Protein AF-A0AAV9ECQ8-F1 (afdb_monomer)

pLDDT: mean 74.55, std 21.98, range [28.56, 95.88]

Secondary structure (DSSP, 8-state):
--SHHHHHHHHHHHHHHHHHHTT--------SSS--------S---------B-----S-----S------------------SSSSSSSS-SSSHHHHHHHHHSS-SSPPPEEEEEEE-HHHHHH-EEEEEEEEEEEE-TTTTTSSS-TTPPPEEPTTTTT-SEEEEEETTEEEEEE-TTTTTSSEE-S---TTTTTSSEEEEEEEEEEEEPTTPPTT-EEEETT-SPPPTTS-PPPPEEEEEEEPPPSSEEEETTEEEEEEEEEHHHHHH-EEEEEEETTEEEEEEEPTTPPTT-EEEETT-S---TT-SS---EEEEEEEEPPS---HHHHHHHHHHHHHHHHHHHHHHHT--

Sequence (356 aa):
MEEKSLCQWSVIRSVLAILQWWGFNVTVIIMNKWIFQLDVGTFGTFD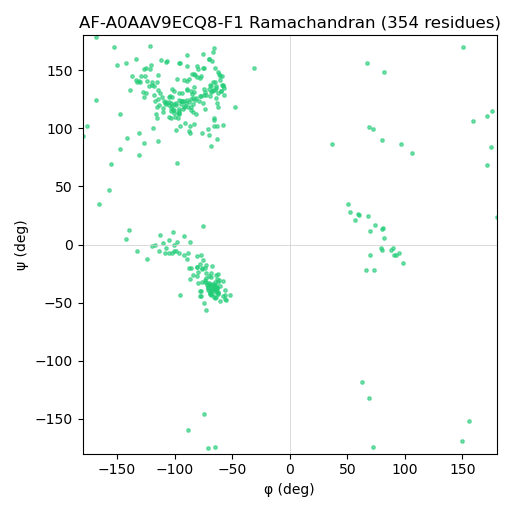TVEDYSINMLGPDGFERAAEGGGSGGGPFGGAGFGGFEDIFGGFGGFGGDFFRNVFNQGGIGGENVKVSLEVSFMEAVQGCTKNLAFQTSMICQACGGSGVPPGTKPETCKTCKGSGTWFSQRGVFRVESTCPKCGGTGKFTTIFCKSCKGERVVRGTKTVKLDVMPGVDDGDTIRLMRKGGADPDGNQLGDLFVTIKVRKDPVFRREGSDIHVDAVLNITQALLGGTVQVPTLTGEVVLKVREGTQPGQKVVLKGKGIKPRNSHDYGNQYVHFNVVIPTNLTQRQRMLIEEFAKEEQSEDEKGAAASG

Structure (mmCIF, N/CA/C/O backbone):
data_AF-A0AAV9ECQ8-F1
#
_entry.id   AF-A0AAV9ECQ8-F1
#
loop_
_atom_site.gro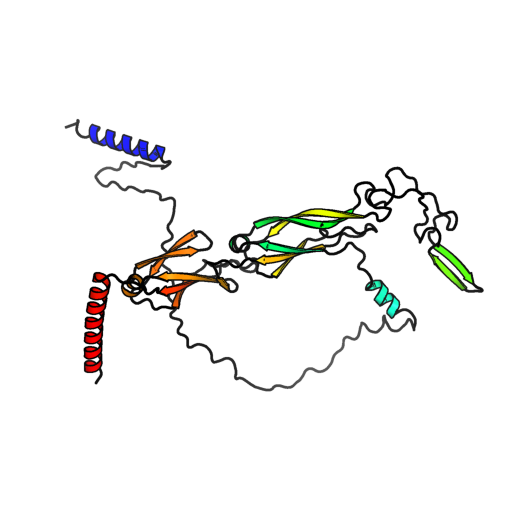up_PDB
_atom_site.id
_atom_site.type_symbol
_atom_site.label_atom_id
_atom_site.label_alt_id
_atom_site.label_comp_id
_atom_site.label_asym_id
_atom_site.label_entity_id
_atom_site.label_seq_id
_atom_site.pdbx_PDB_ins_code
_atom_site.Cartn_x
_atom_site.Cartn_y
_atom_site.Cartn_z
_atom_site.occupancy
_atom_site.B_iso_or_equiv
_atom_site.auth_seq_id
_atom_site.auth_comp_id
_atom_site.auth_asym_id
_atom_site.auth_atom_id
_atom_site.pdbx_PDB_model_num
ATOM 1 N N . MET A 1 1 ? 1.654 56.911 46.646 1.00 44.06 1 MET A N 1
ATOM 2 C CA . MET A 1 1 ? 0.800 55.761 46.261 1.00 44.06 1 MET A CA 1
ATOM 3 C C . MET A 1 1 ? 1.269 55.195 44.910 1.00 44.06 1 MET A C 1
ATOM 5 O O . MET A 1 1 ? 0.454 54.824 44.081 1.00 44.06 1 MET A O 1
ATOM 9 N N . GLU A 1 2 ? 2.590 55.132 44.693 1.00 40.50 2 GLU A N 1
ATOM 10 C CA . GLU A 1 2 ? 3.189 55.059 43.343 1.00 40.50 2 GLU A CA 1
ATOM 11 C C . GLU A 1 2 ? 4.269 53.964 43.214 1.00 40.50 2 GLU A C 1
ATOM 13 O O . GLU A 1 2 ? 4.711 53.654 42.118 1.00 40.50 2 GLU A O 1
ATOM 18 N N . GLU A 1 3 ? 4.637 53.292 44.314 1.00 39.28 3 GLU A N 1
ATOM 19 C CA . GLU A 1 3 ? 5.608 52.181 44.291 1.00 39.28 3 GLU A CA 1
ATOM 20 C C . GLU A 1 3 ? 4.981 50.805 44.012 1.00 39.28 3 GLU A C 1
ATOM 22 O O . GLU A 1 3 ? 5.668 49.888 43.564 1.00 39.28 3 GLU A O 1
ATOM 27 N N . LYS A 1 4 ? 3.668 50.626 44.226 1.00 40.75 4 LYS A N 1
ATOM 28 C CA . LYS A 1 4 ? 3.014 49.315 44.031 1.00 40.75 4 LYS A CA 1
ATOM 29 C C . LYS A 1 4 ? 2.768 48.958 42.557 1.00 40.75 4 LYS A C 1
ATOM 31 O O . LYS A 1 4 ? 2.644 47.778 42.247 1.00 40.75 4 LYS A O 1
ATOM 36 N N . SER A 1 5 ? 2.734 49.936 41.647 1.00 43.94 5 SER A N 1
ATOM 37 C CA . SER A 1 5 ? 2.513 49.697 40.210 1.00 43.94 5 SER A CA 1
ATOM 38 C C . SER A 1 5 ? 3.777 49.218 39.486 1.00 43.94 5 SER A C 1
ATOM 40 O O . SER A 1 5 ? 3.685 48.387 38.585 1.00 43.94 5 SER A O 1
ATOM 42 N N . LEU A 1 6 ? 4.965 49.663 39.908 1.00 45.66 6 LEU A N 1
ATOM 43 C CA . LEU A 1 6 ? 6.238 49.291 39.276 1.00 45.66 6 LEU A CA 1
ATOM 44 C C . LEU A 1 6 ? 6.599 47.812 39.496 1.00 45.66 6 LEU A C 1
ATOM 46 O O . LEU A 1 6 ? 7.132 47.162 38.595 1.00 45.66 6 LEU A O 1
ATOM 50 N N . CYS A 1 7 ? 6.242 47.248 40.654 1.00 45.84 7 CYS A N 1
ATOM 51 C CA . CYS A 1 7 ? 6.509 45.841 40.965 1.00 45.84 7 CYS A CA 1
ATOM 52 C C . CYS A 1 7 ? 5.678 44.889 40.079 1.00 45.84 7 CYS A C 1
ATOM 54 O O . CYS A 1 7 ? 6.175 43.872 39.599 1.00 45.84 7 CYS A O 1
ATOM 56 N N . GLN A 1 8 ? 4.434 45.269 39.771 1.00 52.12 8 GLN A N 1
ATOM 57 C CA . GLN A 1 8 ? 3.526 44.477 38.937 1.00 52.12 8 GLN A CA 1
ATOM 58 C C . GLN A 1 8 ? 3.968 44.449 37.461 1.00 52.12 8 GLN A C 1
ATOM 60 O O . GLN A 1 8 ? 3.850 43.424 36.793 1.00 52.12 8 GLN A O 1
ATOM 65 N N . TRP A 1 9 ? 4.571 45.537 36.970 1.00 50.44 9 TRP A N 1
ATOM 66 C CA . TRP A 1 9 ? 5.110 45.632 35.608 1.00 50.44 9 TRP A CA 1
ATOM 67 C C . TRP A 1 9 ? 6.414 44.846 35.391 1.00 50.44 9 TRP A C 1
ATOM 69 O O . TRP A 1 9 ? 6.647 44.339 34.292 1.00 50.44 9 TRP A O 1
ATOM 79 N N . SER A 1 10 ? 7.248 44.700 36.426 1.00 53.53 10 SER A N 1
ATOM 80 C CA . SER A 1 10 ? 8.500 43.928 36.350 1.00 53.53 10 SER A CA 1
ATOM 81 C C . SER A 1 10 ? 8.248 42.419 36.196 1.00 53.53 10 SER A C 1
ATOM 83 O O . SER A 1 10 ? 8.889 41.740 35.386 1.00 53.53 10 SER A O 1
ATOM 85 N N . VAL A 1 11 ? 7.237 41.899 36.903 1.00 59.50 11 VAL A N 1
ATOM 86 C CA . VAL A 1 11 ? 6.830 40.487 36.814 1.00 59.50 11 VAL A CA 1
ATOM 87 C C . VAL A 1 11 ? 6.231 40.175 35.440 1.00 59.50 11 VAL A C 1
ATOM 89 O O . VAL A 1 11 ? 6.598 39.178 34.823 1.00 59.50 11 VAL A O 1
ATOM 92 N N . ILE A 1 12 ? 5.389 41.064 34.902 1.00 63.28 12 ILE A N 1
ATOM 93 C CA . ILE A 1 12 ? 4.765 40.888 33.579 1.00 63.28 12 ILE A CA 1
ATOM 94 C C . ILE A 1 12 ? 5.817 40.881 32.459 1.00 63.28 12 ILE A C 1
ATOM 96 O O . ILE A 1 12 ? 5.752 40.040 31.562 1.00 63.28 12 ILE A O 1
ATOM 100 N N . ARG A 1 13 ? 6.835 41.752 32.529 1.00 62.06 13 ARG A N 1
ATOM 101 C CA . ARG A 1 13 ? 7.950 41.748 31.564 1.00 62.06 13 ARG A CA 1
ATOM 102 C C . ARG A 1 13 ? 8.774 40.464 31.611 1.00 62.06 13 ARG A C 1
ATOM 104 O O . ARG A 1 13 ? 9.185 39.978 30.562 1.00 62.06 13 ARG A O 1
ATOM 111 N N . SER A 1 14 ? 8.982 39.908 32.801 1.00 63.75 14 SER A N 1
ATOM 112 C CA . SER A 1 14 ? 9.736 38.662 32.968 1.00 63.75 14 SER A CA 1
ATOM 113 C C . SER A 1 14 ? 8.979 37.461 32.390 1.00 63.75 14 SER A C 1
ATOM 115 O O . SER A 1 14 ? 9.571 36.631 31.707 1.00 63.75 14 SER A O 1
ATOM 117 N N . VAL A 1 15 ? 7.656 37.404 32.579 1.00 63.88 15 VAL A N 1
ATOM 118 C CA . VAL A 1 15 ? 6.802 36.337 32.024 1.00 63.88 15 VAL A CA 1
ATOM 119 C C . VAL A 1 15 ? 6.681 36.440 30.498 1.00 63.88 15 VAL A C 1
ATOM 121 O O . VAL A 1 15 ? 6.789 35.427 29.810 1.00 63.88 15 VAL A O 1
ATOM 124 N N . LEU A 1 16 ? 6.547 37.653 29.946 1.00 63.94 16 LEU A N 1
ATOM 125 C CA . LEU A 1 16 ? 6.538 37.876 28.493 1.00 63.94 16 LEU A CA 1
ATOM 126 C C . LEU A 1 16 ? 7.862 37.469 27.832 1.00 63.94 16 LEU A C 1
ATOM 128 O O . LEU A 1 16 ? 7.844 36.832 26.783 1.00 63.94 16 LEU A O 1
ATOM 132 N N . ALA A 1 17 ? 9.002 37.768 28.463 1.00 62.66 17 ALA A N 1
ATOM 133 C CA . ALA A 1 17 ? 10.313 37.377 27.947 1.00 62.66 17 ALA A CA 1
ATOM 134 C C . ALA A 1 17 ? 10.495 35.847 27.898 1.00 62.66 17 ALA A C 1
ATOM 136 O O . ALA A 1 17 ? 11.074 35.332 26.943 1.00 62.66 17 ALA A O 1
ATOM 137 N N . ILE A 1 18 ? 9.960 35.115 28.883 1.00 64.56 18 ILE A N 1
ATOM 138 C CA . ILE A 1 18 ? 10.000 33.644 28.917 1.00 64.56 18 ILE A CA 1
ATOM 139 C C . ILE A 1 18 ? 9.111 33.045 27.817 1.00 64.56 18 ILE A C 1
ATOM 141 O O . ILE A 1 18 ? 9.538 32.129 27.117 1.00 64.56 18 ILE A O 1
ATOM 145 N N . LEU A 1 19 ? 7.908 33.590 27.614 1.00 58.41 19 LEU A N 1
ATOM 146 C CA . LEU A 1 19 ? 6.980 33.127 26.574 1.00 58.41 19 LEU A CA 1
ATOM 147 C C . LEU A 1 19 ? 7.513 33.387 25.158 1.00 58.41 19 LEU A C 1
ATOM 149 O O . LEU A 1 19 ? 7.350 32.551 24.269 1.00 58.41 19 LEU A O 1
ATOM 153 N N . GLN A 1 20 ? 8.224 34.498 24.962 1.00 54.19 20 GLN A N 1
ATOM 154 C CA . GLN A 1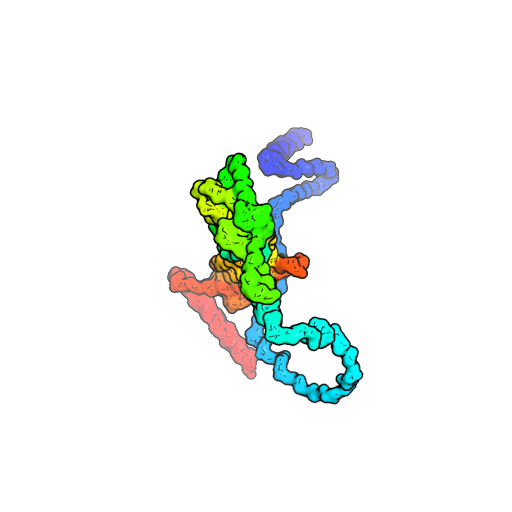 20 ? 8.841 34.842 23.683 1.00 54.19 20 GLN A CA 1
ATOM 155 C C . GLN A 1 20 ? 10.064 33.963 23.367 1.00 54.19 20 GLN A C 1
ATOM 157 O O . GLN A 1 20 ? 10.313 33.659 22.202 1.00 54.19 20 GLN A O 1
ATOM 162 N N . TRP A 1 21 ? 10.777 33.473 24.391 1.00 56.88 21 TRP A N 1
ATOM 163 C CA . TRP A 1 21 ? 11.854 32.480 24.239 1.00 56.88 21 TRP A CA 1
ATOM 164 C C . TRP A 1 21 ? 11.335 31.096 23.811 1.00 56.88 21 TRP A C 1
ATOM 166 O O . TRP A 1 21 ? 12.057 30.338 23.171 1.00 56.88 21 TRP A O 1
ATOM 176 N N . TRP A 1 22 ? 10.068 30.792 24.113 1.00 49.12 22 TRP A N 1
ATOM 177 C CA . TRP A 1 22 ? 9.363 29.574 23.691 1.00 49.12 22 TRP A CA 1
ATOM 178 C C . TRP A 1 22 ? 8.588 29.731 22.369 1.00 49.12 22 TRP A C 1
ATOM 180 O O . TRP A 1 22 ? 7.870 28.820 21.965 1.00 49.12 22 TRP A O 1
ATOM 190 N N . GLY A 1 23 ? 8.740 30.862 21.669 1.00 48.16 23 GLY A N 1
ATOM 191 C CA . GLY A 1 23 ? 8.141 31.081 20.348 1.00 48.16 23 GLY A CA 1
ATOM 192 C C . GLY A 1 23 ? 6.660 31.480 20.354 1.00 48.16 23 GLY A C 1
ATOM 193 O O . GLY A 1 23 ? 6.034 31.475 19.295 1.00 48.16 23 GLY A O 1
ATOM 194 N N . PHE A 1 24 ? 6.091 31.855 21.505 1.00 50.50 24 PHE A N 1
ATOM 195 C CA . PHE A 1 24 ? 4.716 32.355 21.587 1.00 50.50 24 PHE A CA 1
ATOM 196 C C . PHE A 1 24 ? 4.640 33.852 21.251 1.00 50.50 24 PHE A C 1
ATOM 198 O O . PHE A 1 24 ? 5.439 34.656 21.731 1.00 50.50 24 PHE A O 1
ATOM 205 N N . ASN A 1 25 ? 3.647 34.236 20.444 1.00 46.66 25 ASN A N 1
ATOM 206 C CA . ASN A 1 25 ? 3.375 35.627 20.075 1.00 46.66 25 ASN A CA 1
ATOM 207 C C . ASN A 1 25 ? 2.260 36.169 20.986 1.00 46.66 25 ASN A C 1
ATOM 209 O O . ASN A 1 25 ? 1.115 35.738 20.878 1.00 46.66 25 ASN A O 1
ATOM 213 N N . VAL A 1 26 ? 2.592 37.069 21.916 1.00 51.94 26 VAL A N 1
ATOM 214 C CA . VAL A 1 26 ? 1.652 37.577 22.932 1.00 51.94 26 VAL A CA 1
ATOM 215 C C . VAL A 1 26 ? 1.385 39.061 22.684 1.00 51.94 26 VAL A C 1
ATOM 217 O O . VAL A 1 26 ? 2.307 39.874 22.731 1.00 51.94 26 VAL A O 1
ATOM 220 N N . THR A 1 27 ? 0.123 39.428 22.442 1.00 46.78 27 THR A N 1
ATOM 221 C CA . THR A 1 27 ? -0.300 40.829 22.264 1.00 46.78 27 THR A CA 1
ATOM 222 C C . THR A 1 27 ? -0.995 41.316 23.534 1.00 46.78 27 THR A C 1
ATOM 224 O O . THR A 1 27 ? -1.984 40.729 23.959 1.00 46.78 27 THR A O 1
ATOM 227 N N . VAL A 1 28 ? -0.489 42.386 24.154 1.00 46.56 28 VAL A N 1
ATOM 228 C CA . VAL A 1 28 ? -1.079 42.974 25.371 1.00 46.56 28 VAL A CA 1
ATOM 229 C C . VAL A 1 28 ? -1.985 44.142 24.980 1.00 46.56 28 VAL A C 1
ATOM 231 O O . VAL A 1 28 ? -1.498 45.168 24.510 1.00 46.56 28 VAL A O 1
ATOM 234 N N . ILE A 1 29 ? -3.297 44.006 25.192 1.00 44.00 29 ILE A N 1
ATOM 235 C CA . ILE A 1 29 ? -4.280 45.081 24.986 1.00 44.00 29 ILE A CA 1
ATOM 236 C C . ILE A 1 29 ? -4.626 45.684 26.352 1.00 44.00 29 ILE A C 1
ATOM 238 O O . ILE A 1 29 ? -5.086 44.980 27.247 1.00 44.00 29 ILE A O 1
ATOM 242 N N . ILE A 1 30 ? -4.397 46.989 26.531 1.00 41.62 30 ILE A N 1
ATOM 243 C CA . ILE A 1 30 ? -4.733 47.708 27.769 1.00 41.62 30 ILE A CA 1
ATOM 244 C C . ILE A 1 30 ? -6.052 48.455 27.548 1.00 41.62 30 ILE A C 1
ATOM 246 O O . ILE A 1 30 ? -6.083 49.450 26.827 1.00 41.62 30 ILE A O 1
ATOM 250 N N . MET A 1 31 ? -7.133 48.005 28.189 1.00 33.41 31 MET A N 1
ATOM 251 C CA . MET A 1 31 ? -8.390 48.756 28.280 1.00 33.41 31 MET A CA 1
ATOM 252 C C . MET A 1 31 ? -8.739 49.054 29.741 1.00 33.41 31 MET A C 1
ATOM 254 O O . MET A 1 31 ? -8.510 48.249 30.643 1.00 33.41 31 MET A O 1
ATOM 258 N N . ASN A 1 32 ? -9.244 50.267 29.972 1.00 41.34 32 ASN A N 1
ATOM 259 C CA . ASN A 1 32 ? -9.524 50.820 31.293 1.00 41.34 32 ASN A CA 1
ATOM 260 C C . ASN A 1 32 ? -10.533 49.976 32.092 1.00 41.34 32 ASN A C 1
ATOM 262 O O . ASN A 1 32 ? -11.633 49.709 31.622 1.00 41.34 32 ASN A O 1
ATOM 266 N N . LYS A 1 33 ? -10.158 49.713 33.354 1.00 39.72 33 LYS A N 1
ATOM 267 C CA . LYS A 1 33 ? -10.881 49.018 34.438 1.00 39.72 33 LYS A CA 1
ATOM 268 C C . LYS A 1 33 ? -11.096 47.504 34.254 1.00 39.72 33 LYS A C 1
ATOM 270 O O . LYS A 1 33 ? -12.041 47.062 33.624 1.00 39.72 33 LYS A O 1
ATOM 275 N N . TRP A 1 34 ? -10.226 46.767 34.958 1.00 46.78 34 TRP A N 1
ATOM 276 C CA . TRP A 1 34 ? -10.381 45.420 35.527 1.00 46.78 34 TRP A CA 1
ATOM 277 C C . TRP A 1 34 ? -11.182 44.401 34.706 1.00 46.78 34 TRP A C 1
ATOM 279 O O . TRP A 1 34 ? -12.355 44.200 34.985 1.00 46.78 34 TRP A O 1
ATOM 289 N N . ILE A 1 35 ? -10.496 43.715 33.784 1.00 34.28 35 ILE A N 1
ATOM 290 C CA . ILE A 1 35 ? -10.594 42.279 33.447 1.00 34.28 35 ILE A CA 1
ATOM 291 C C . ILE A 1 35 ? -9.384 41.976 32.538 1.00 34.28 35 ILE A C 1
ATOM 293 O O . ILE A 1 35 ? -9.174 42.665 31.543 1.00 34.28 35 ILE A O 1
ATOM 297 N N . PHE A 1 36 ? -8.554 40.993 32.900 1.00 32.47 36 PHE A N 1
ATOM 298 C CA . PHE A 1 36 ? -7.472 40.486 32.045 1.00 32.47 36 PHE A CA 1
ATOM 299 C C . PHE A 1 36 ? -7.986 39.242 31.319 1.00 32.47 36 PHE A C 1
ATOM 301 O O . PHE A 1 36 ? -8.288 38.247 31.974 1.00 32.47 36 PHE A O 1
ATOM 308 N N . GLN A 1 37 ? -8.075 39.295 29.990 1.00 34.19 37 GLN A N 1
ATOM 309 C CA . GLN A 1 37 ? -8.370 38.131 29.157 1.00 34.19 37 GLN A CA 1
ATOM 310 C C . GLN A 1 37 ? -7.081 37.681 28.460 1.00 34.19 37 GLN A C 1
ATOM 312 O O . GLN A 1 37 ? -6.425 38.463 27.772 1.00 34.19 37 GLN A O 1
ATOM 317 N N . LEU A 1 38 ? -6.685 36.439 28.731 1.00 31.20 38 LEU A N 1
ATOM 318 C CA . LEU A 1 38 ? -5.513 35.765 28.180 1.00 31.20 38 LEU A CA 1
ATOM 319 C C . LEU A 1 38 ? -5.992 34.874 27.031 1.00 31.20 38 LEU A C 1
ATOM 321 O O . LEU A 1 38 ? -6.467 33.769 27.276 1.00 31.20 38 LEU A O 1
ATOM 325 N N . ASP A 1 39 ? -5.861 35.344 25.792 1.00 33.25 39 ASP A N 1
ATOM 326 C CA . ASP A 1 39 ? -6.054 34.492 24.617 1.00 33.25 39 ASP A CA 1
ATOM 327 C C . ASP A 1 39 ? -4.727 33.796 24.298 1.00 33.25 39 ASP A C 1
ATOM 329 O O . ASP A 1 39 ? -3.822 34.354 23.674 1.00 33.25 39 ASP A O 1
ATOM 333 N N . VAL A 1 40 ? -4.592 32.563 24.785 1.00 33.91 40 VAL A N 1
ATOM 334 C CA . VAL A 1 40 ? -3.504 31.662 24.402 1.00 33.91 40 VAL A CA 1
ATOM 335 C C . VAL A 1 40 ? -3.953 30.934 23.139 1.00 33.91 40 VAL A C 1
ATOM 337 O O . VAL A 1 40 ? -4.761 30.013 23.203 1.00 33.91 40 VAL A O 1
ATOM 340 N N . GLY A 1 41 ? -3.446 31.358 21.980 1.00 34.28 41 GLY A N 1
ATOM 341 C CA . GLY A 1 41 ? -3.603 30.610 20.735 1.00 34.28 41 GLY A CA 1
ATOM 342 C C . GLY A 1 41 ? -2.857 29.280 20.835 1.00 34.28 41 GLY A C 1
ATOM 343 O O . GLY A 1 41 ? -1.631 29.241 20.737 1.00 34.28 41 GLY A O 1
ATOM 344 N N . THR A 1 42 ? -3.589 28.195 21.069 1.00 31.14 42 THR A N 1
ATOM 345 C CA . THR A 1 42 ? -3.065 26.831 21.123 1.00 31.14 42 THR A CA 1
ATOM 346 C C . THR A 1 42 ? -2.731 26.327 19.721 1.00 31.14 42 THR A C 1
ATOM 348 O O . THR A 1 42 ? -3.598 26.148 18.870 1.00 31.14 42 THR A O 1
ATOM 351 N N . PHE A 1 43 ? -1.446 26.054 19.493 1.00 31.91 43 PHE A N 1
ATOM 352 C CA . PHE A 1 43 ? -1.001 25.106 18.476 1.00 31.91 43 PHE A CA 1
ATOM 353 C C . PHE A 1 43 ? -1.188 23.693 19.046 1.00 31.91 43 PHE A C 1
ATOM 355 O O . PHE A 1 43 ? -0.650 23.387 20.109 1.00 31.91 43 PHE A O 1
ATOM 362 N N . GLY A 1 44 ? -1.949 22.855 18.341 1.00 32.53 44 GLY A N 1
ATOM 363 C CA . GLY A 1 44 ? -2.229 21.467 18.713 1.00 32.53 44 GLY A CA 1
ATOM 364 C C . GLY A 1 44 ? -3.650 21.278 19.233 1.00 32.53 44 GLY A C 1
ATOM 365 O O . GLY A 1 44 ? -3.872 21.176 20.437 1.00 32.53 44 GLY A O 1
ATOM 366 N N . THR A 1 45 ? -4.620 21.210 18.322 1.00 28.56 45 THR A N 1
ATOM 367 C CA . THR A 1 45 ? -5.931 20.653 18.644 1.00 28.56 45 THR A CA 1
ATOM 368 C C . THR A 1 45 ? -5.746 19.165 18.941 1.00 28.56 45 THR A C 1
ATOM 370 O O . THR A 1 45 ? -5.503 18.354 18.051 1.00 28.56 45 THR A O 1
ATOM 373 N N . PHE A 1 46 ? -5.842 18.788 20.217 1.00 32.44 46 PHE A N 1
ATOM 374 C CA . PHE A 1 46 ? -6.432 17.495 20.538 1.00 32.44 46 PHE A CA 1
ATOM 375 C C . PHE A 1 46 ? -7.874 17.595 20.043 1.00 32.44 46 PHE A C 1
ATOM 377 O O . PHE A 1 46 ? -8.684 18.284 20.660 1.00 32.44 46 PHE A O 1
ATOM 384 N N . ASP A 1 47 ? -8.167 16.992 18.891 1.00 33.44 47 ASP A N 1
ATOM 385 C CA . ASP A 1 47 ? -9.537 16.859 18.401 1.00 33.44 47 ASP A CA 1
ATOM 386 C C . ASP A 1 47 ? -10.302 15.989 19.411 1.00 33.44 47 ASP A C 1
ATOM 388 O O . ASP A 1 47 ? -10.312 14.759 19.330 1.00 33.44 47 ASP A O 1
ATOM 392 N N . THR A 1 48 ? -10.929 16.612 20.408 1.00 33.94 48 THR A N 1
ATOM 393 C CA . THR A 1 48 ? -12.009 15.984 21.163 1.00 33.94 48 THR A CA 1
ATOM 394 C C . THR A 1 48 ? -13.195 15.900 20.214 1.00 33.94 48 THR A C 1
ATOM 396 O O . THR A 1 48 ? -13.932 16.866 20.031 1.00 33.94 48 THR A O 1
ATOM 399 N N . VAL A 1 49 ? -13.335 14.762 19.535 1.00 42.59 49 VAL A N 1
ATOM 400 C CA . VAL A 1 49 ? -14.476 14.503 18.654 1.00 42.59 49 VAL A CA 1
ATOM 401 C C . VAL A 1 49 ? -15.705 14.307 19.543 1.00 42.59 49 VAL A C 1
ATOM 403 O O . VAL A 1 49 ? -15.892 13.237 20.118 1.00 42.59 49 VAL A O 1
ATOM 406 N N . GLU A 1 50 ? -16.526 15.348 19.693 1.00 40.78 50 GLU A N 1
ATOM 407 C CA . GLU A 1 50 ? -17.827 15.258 20.377 1.00 40.78 50 GLU A CA 1
ATOM 408 C C . GLU A 1 50 ? -18.912 14.622 19.483 1.00 40.78 50 GLU A C 1
ATOM 410 O O . GLU A 1 50 ? -19.887 14.073 19.993 1.00 40.78 50 GLU A O 1
ATOM 415 N N . ASP A 1 51 ? -18.686 14.562 18.165 1.00 37.31 51 ASP A N 1
ATOM 416 C CA . ASP A 1 51 ? -19.613 13.991 17.181 1.00 37.31 51 ASP A CA 1
ATOM 417 C C . ASP A 1 51 ? -19.259 12.540 16.805 1.00 37.31 51 ASP A C 1
ATOM 419 O O . ASP A 1 51 ? -18.837 12.239 15.685 1.00 37.31 51 ASP A O 1
ATOM 423 N N . TYR A 1 52 ? -19.445 11.599 17.733 1.00 48.84 52 TYR A N 1
ATOM 424 C CA . TYR A 1 52 ? -19.461 10.164 17.416 1.00 48.84 52 TYR A CA 1
ATOM 425 C C . TYR A 1 52 ? -20.884 9.607 17.543 1.00 48.84 52 TYR A C 1
ATOM 427 O O . TYR A 1 52 ? -21.536 9.693 18.584 1.00 48.84 52 TYR A O 1
ATOM 435 N N . SER A 1 53 ? -21.389 9.000 16.467 1.00 45.19 53 SER A N 1
ATOM 436 C CA . SER A 1 53 ? -22.656 8.268 16.505 1.00 45.19 53 SER A CA 1
ATOM 437 C C . SER A 1 53 ? -22.407 6.869 17.063 1.00 45.19 53 SER A C 1
ATOM 439 O O . SER A 1 53 ? -21.758 6.048 16.409 1.00 45.19 53 SER A O 1
ATOM 441 N N . ILE A 1 54 ? -22.931 6.584 18.257 1.00 44.50 54 ILE A N 1
ATOM 442 C CA . ILE A 1 54 ? -23.038 5.206 18.747 1.00 44.50 54 ILE A CA 1
ATOM 443 C C . ILE A 1 54 ? -24.212 4.560 18.023 1.00 44.50 54 ILE A C 1
ATOM 445 O O . ILE A 1 54 ? -25.361 4.708 18.431 1.00 44.50 54 ILE A O 1
ATOM 449 N N . ASN A 1 55 ? -23.919 3.846 16.943 1.00 44.44 55 ASN A N 1
ATOM 450 C CA . ASN A 1 55 ? -24.891 2.943 16.353 1.00 44.44 55 ASN A CA 1
ATOM 451 C C . ASN A 1 55 ? -24.818 1.629 17.136 1.00 44.44 55 ASN A C 1
ATOM 453 O O . ASN A 1 55 ? -23.878 0.854 16.963 1.00 44.44 55 ASN A O 1
ATOM 457 N N . MET A 1 56 ? -25.794 1.391 18.018 1.00 43.38 56 MET A N 1
ATOM 458 C CA . MET A 1 56 ? -26.043 0.059 18.572 1.00 43.38 56 MET A CA 1
ATOM 459 C C . MET A 1 56 ? -26.581 -0.831 17.449 1.00 43.38 56 MET A C 1
ATOM 461 O O . MET A 1 56 ? -27.785 -0.945 17.245 1.00 43.38 56 MET A O 1
ATOM 465 N N . LEU A 1 57 ? -25.678 -1.415 16.668 1.00 44.91 57 LEU A N 1
ATOM 466 C CA . LEU A 1 57 ? -26.018 -2.480 15.734 1.00 44.91 57 LEU A CA 1
ATOM 467 C C . LEU A 1 57 ? -25.935 -3.800 16.502 1.00 44.91 57 LEU A C 1
ATOM 469 O O . LEU A 1 57 ? -24.845 -4.328 16.723 1.00 44.91 57 LEU A O 1
ATOM 473 N N . GLY A 1 58 ? -27.093 -4.279 16.960 1.00 38.84 58 GLY A N 1
ATOM 474 C CA . GLY A 1 58 ? -27.258 -5.655 17.426 1.00 38.84 58 GLY A CA 1
ATOM 475 C C . GLY A 1 58 ? -27.098 -6.658 16.270 1.00 38.84 58 GLY A C 1
ATOM 476 O O . GLY A 1 58 ? -27.118 -6.256 15.105 1.00 38.84 58 GLY A O 1
ATOM 477 N N . PRO A 1 59 ? -26.925 -7.957 16.559 1.00 42.16 59 PRO A N 1
ATOM 478 C CA . PRO A 1 59 ? -26.667 -8.989 15.551 1.00 42.16 59 PRO A CA 1
ATOM 479 C C . PRO A 1 59 ? -27.880 -9.427 14.701 1.00 42.16 59 PRO A C 1
ATOM 481 O O . PRO A 1 59 ? -27.773 -10.422 13.989 1.00 42.16 59 PRO A O 1
ATOM 484 N N . ASP A 1 60 ? -28.982 -8.674 14.674 1.00 45.25 60 ASP A N 1
ATOM 485 C CA . ASP A 1 60 ? -30.207 -9.077 13.972 1.00 45.25 60 ASP A CA 1
ATOM 486 C C . ASP A 1 60 ? -30.501 -8.136 12.798 1.00 45.25 60 ASP A C 1
ATOM 488 O O . ASP A 1 60 ? -31.168 -7.109 12.922 1.00 45.25 60 ASP A O 1
ATOM 492 N N . GLY A 1 61 ? -29.957 -8.474 11.631 1.00 43.50 61 GLY A N 1
ATOM 493 C CA . GLY A 1 61 ? -30.137 -7.685 10.412 1.00 43.50 61 GLY A CA 1
ATOM 494 C C . GLY A 1 61 ? -29.729 -8.427 9.147 1.00 43.50 61 GLY A C 1
ATOM 495 O O . GLY A 1 61 ? -29.176 -7.823 8.234 1.00 43.50 61 GLY A O 1
ATOM 496 N N . PHE A 1 62 ? -29.958 -9.739 9.102 1.00 43.81 62 PHE A N 1
ATOM 497 C CA . PHE A 1 62 ? -29.704 -10.565 7.927 1.00 43.81 62 PHE A CA 1
ATOM 498 C C . PHE A 1 62 ? -30.936 -11.419 7.626 1.00 43.81 62 PHE A C 1
ATOM 500 O O . PHE A 1 62 ? -30.956 -12.587 7.969 1.00 43.81 62 PHE A O 1
ATOM 507 N N . GLU A 1 63 ? -31.976 -10.820 7.033 1.00 41.78 63 GLU A N 1
ATOM 508 C CA . GLU A 1 63 ? -33.012 -11.527 6.253 1.00 41.78 63 GLU A CA 1
ATOM 509 C C . GLU A 1 63 ? -34.053 -10.539 5.702 1.00 41.78 63 GLU A C 1
ATOM 511 O O . GLU A 1 63 ? -35.017 -10.185 6.378 1.00 41.78 63 GLU A O 1
ATOM 516 N N . ARG A 1 64 ? -33.850 -10.072 4.461 1.00 41.97 64 ARG A N 1
ATOM 517 C CA . ARG A 1 64 ? -34.912 -9.794 3.467 1.00 41.97 64 ARG A CA 1
ATOM 518 C C . ARG A 1 64 ? -34.328 -9.151 2.208 1.00 41.97 64 ARG A C 1
ATOM 520 O O . ARG A 1 64 ? -34.353 -7.939 2.034 1.00 41.97 64 ARG A O 1
ATOM 527 N N . ALA A 1 65 ? -33.829 -9.986 1.305 1.00 37.69 65 ALA A N 1
ATOM 528 C CA . ALA A 1 65 ? -33.717 -9.652 -0.118 1.00 37.69 65 ALA A CA 1
ATOM 529 C C . ALA A 1 65 ? -33.656 -10.939 -0.956 1.00 37.69 65 ALA A C 1
ATOM 531 O O . ALA A 1 65 ? -32.794 -11.113 -1.810 1.00 37.69 65 ALA A O 1
ATOM 532 N N . ALA A 1 66 ? -34.554 -11.876 -0.669 1.00 41.66 66 ALA A N 1
ATOM 533 C CA . ALA A 1 66 ? -34.762 -13.067 -1.475 1.00 41.66 66 ALA A CA 1
ATOM 534 C C . ALA A 1 66 ? -36.243 -13.424 -1.383 1.00 41.66 66 ALA A C 1
ATOM 536 O O . ALA A 1 66 ? -36.614 -14.203 -0.524 1.00 41.66 66 ALA A O 1
ATOM 537 N N . GLU A 1 67 ? -37.077 -12.759 -2.189 1.00 34.91 67 GLU A N 1
ATOM 538 C CA . GLU A 1 67 ? -38.394 -13.236 -2.644 1.00 34.91 67 GLU A CA 1
ATOM 539 C C . GLU A 1 67 ? -39.093 -12.139 -3.458 1.00 34.91 67 GLU A C 1
ATOM 541 O O . GLU A 1 67 ? -39.413 -11.064 -2.956 1.00 34.91 67 GLU A O 1
ATOM 546 N N . GLY A 1 68 ? -39.309 -12.410 -4.745 1.00 33.09 68 GLY A N 1
ATOM 547 C CA . GLY A 1 68 ? -39.990 -11.503 -5.664 1.00 33.09 68 GLY A CA 1
ATOM 548 C C . GLY A 1 68 ? -39.896 -11.995 -7.104 1.00 33.09 68 GLY A C 1
ATOM 549 O O . GLY A 1 68 ? -39.176 -11.418 -7.912 1.00 33.09 68 GLY A O 1
ATOM 550 N N . GLY A 1 69 ? -40.570 -13.107 -7.404 1.00 33.03 69 GLY A N 1
ATOM 551 C CA . GLY A 1 69 ? -40.740 -13.604 -8.770 1.00 33.03 69 GLY A CA 1
ATOM 552 C C . GLY A 1 69 ? -41.762 -12.795 -9.578 1.00 33.03 69 GLY A C 1
ATOM 553 O O . GLY A 1 69 ? -42.590 -12.085 -9.013 1.00 33.03 69 GLY A O 1
ATOM 554 N N . GLY A 1 70 ? -41.738 -12.951 -10.906 1.00 31.69 70 GLY A N 1
ATOM 555 C CA . GLY A 1 70 ? -42.814 -12.467 -11.778 1.00 31.69 70 GLY A CA 1
ATOM 556 C C . GLY A 1 70 ? -42.429 -12.266 -13.245 1.00 31.69 70 GLY A C 1
ATOM 557 O O . GLY A 1 70 ? -41.751 -11.311 -13.589 1.00 31.69 70 GLY A O 1
ATOM 558 N N . SER A 1 71 ? -42.915 -13.178 -14.087 1.00 36.91 71 SER A N 1
ATOM 559 C CA . SER A 1 71 ? -42.954 -13.234 -15.559 1.00 36.91 71 SER A CA 1
ATOM 560 C C . SER A 1 71 ? -43.050 -11.930 -16.371 1.00 36.91 71 SER A C 1
ATOM 562 O O . SER A 1 71 ? -43.800 -11.024 -16.017 1.00 36.91 71 SER A O 1
ATOM 564 N N . GLY A 1 72 ? -42.515 -11.970 -17.599 1.00 31.02 72 GLY A N 1
ATOM 565 C CA . GLY A 1 72 ? -43.003 -11.149 -18.715 1.00 31.02 72 GLY A CA 1
ATOM 566 C C . GLY A 1 72 ? -42.282 -11.447 -20.032 1.00 31.02 72 GLY A C 1
ATOM 567 O O . GLY A 1 72 ? -41.150 -11.020 -20.226 1.00 31.02 72 GLY A O 1
ATOM 568 N N . GLY A 1 73 ? -42.920 -12.206 -20.926 1.00 33.84 73 GLY A N 1
ATOM 569 C CA . GLY A 1 73 ? -42.437 -12.458 -22.286 1.00 33.84 73 GLY A CA 1
ATOM 570 C C . GLY A 1 73 ? -42.935 -11.420 -23.302 1.00 33.84 73 GLY A C 1
ATOM 571 O O . GLY A 1 73 ? -44.108 -11.067 -23.264 1.00 33.84 73 GLY A O 1
ATOM 572 N N . GLY A 1 74 ? -42.041 -11.038 -24.233 1.00 39.28 74 GLY A N 1
ATOM 573 C CA . GLY A 1 74 ? -42.273 -10.346 -25.525 1.00 39.28 74 GLY A CA 1
ATOM 574 C C . GLY A 1 74 ? -42.782 -8.896 -25.443 1.00 39.28 74 GLY A C 1
ATOM 575 O O . GLY A 1 74 ? -43.404 -8.567 -24.442 1.00 39.28 74 GLY A O 1
ATOM 576 N N . PRO A 1 75 ? -42.598 -8.010 -26.459 1.00 37.53 75 PRO A N 1
ATOM 577 C CA . PRO A 1 75 ? -42.378 -8.292 -27.887 1.00 37.53 75 PRO A CA 1
ATOM 578 C C . PRO A 1 75 ? -41.465 -7.259 -28.618 1.00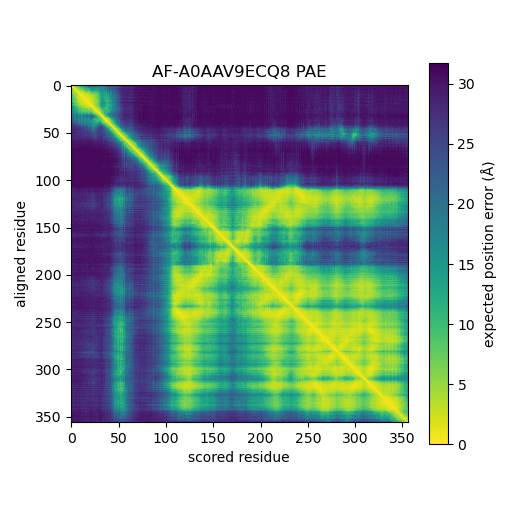 37.53 75 PRO A C 1
ATOM 580 O O . PRO A 1 75 ? -41.874 -6.128 -28.868 1.00 37.53 75 PRO A O 1
ATOM 583 N N . PHE A 1 76 ? -40.258 -7.627 -29.059 1.00 36.31 76 PHE A N 1
ATOM 584 C CA . PHE A 1 76 ? -39.543 -6.821 -30.066 1.00 36.31 76 PHE A CA 1
ATOM 585 C C . PHE A 1 76 ? -38.811 -7.729 -31.051 1.00 36.31 76 PHE A C 1
ATOM 587 O O . PHE A 1 76 ? -37.696 -8.192 -30.818 1.00 36.31 76 PHE A O 1
ATOM 594 N N . GLY A 1 77 ? -39.510 -8.042 -32.140 1.00 34.69 77 GLY A N 1
ATOM 595 C CA . GLY A 1 77 ? -38.931 -8.664 -33.316 1.00 34.69 77 GLY A CA 1
ATOM 596 C C . GLY A 1 77 ? -38.230 -7.633 -34.201 1.00 34.69 77 GLY A C 1
ATOM 597 O O . GLY A 1 77 ? -38.717 -6.522 -34.367 1.00 34.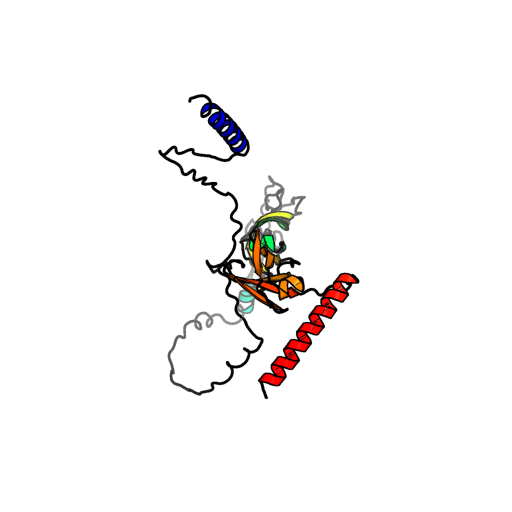69 77 GLY A O 1
ATOM 598 N N . GLY A 1 78 ? -37.118 -8.069 -34.797 1.00 34.81 78 GLY A N 1
ATOM 599 C CA . GLY A 1 78 ? -36.781 -7.838 -36.205 1.00 34.81 78 GLY A CA 1
ATOM 600 C C . GLY A 1 78 ? -36.370 -6.434 -36.661 1.00 34.81 78 GLY A C 1
ATOM 601 O O . GLY A 1 78 ? -37.224 -5.637 -37.022 1.00 34.81 78 GLY A O 1
ATOM 602 N N . ALA A 1 79 ? -35.055 -6.219 -36.786 1.00 32.38 79 ALA A N 1
ATOM 603 C CA . ALA A 1 79 ? -34.345 -5.508 -37.872 1.00 32.38 79 ALA A CA 1
ATOM 604 C C . ALA A 1 79 ? -32.879 -5.358 -37.410 1.00 32.38 79 ALA A C 1
ATOM 606 O O . ALA A 1 79 ? -32.613 -4.744 -36.388 1.00 32.38 79 ALA A O 1
ATOM 607 N N . GLY A 1 80 ? -31.891 -6.035 -37.991 1.00 35.09 80 GLY A N 1
ATOM 608 C CA . GLY A 1 80 ? -31.381 -5.726 -39.321 1.00 35.09 80 GLY A CA 1
ATOM 609 C C . GLY A 1 80 ? -30.135 -4.841 -39.196 1.00 35.09 80 GLY A C 1
ATOM 610 O O . GLY A 1 80 ? -30.255 -3.626 -39.233 1.00 35.09 80 GLY A O 1
ATOM 611 N N . PHE A 1 81 ? -28.954 -5.451 -39.041 1.00 34.66 81 PHE A N 1
ATOM 612 C CA . PHE A 1 81 ? -27.659 -4.836 -39.372 1.00 34.66 81 PHE A CA 1
ATOM 613 C C . PHE A 1 81 ? -26.629 -5.944 -39.659 1.00 34.66 81 PHE A C 1
ATOM 615 O O . PHE A 1 81 ? -25.720 -6.225 -38.882 1.00 34.66 81 PHE A O 1
ATOM 622 N N . GLY A 1 82 ? -26.835 -6.632 -40.785 1.00 39.34 82 GLY A N 1
ATOM 623 C CA . GLY A 1 82 ? -25.775 -7.367 -41.467 1.00 39.34 82 GLY A CA 1
ATOM 624 C C . GLY A 1 82 ? -24.846 -6.360 -42.143 1.00 39.34 82 GLY A C 1
ATOM 625 O O . GLY A 1 82 ? -25.313 -5.449 -42.823 1.00 39.34 82 GLY A O 1
ATOM 626 N N . GLY A 1 83 ? -23.543 -6.485 -41.905 1.00 44.44 83 GLY A N 1
ATOM 627 C CA . GLY A 1 83 ? -22.557 -5.546 -42.447 1.00 44.44 83 GLY A CA 1
ATOM 628 C C . GLY A 1 83 ? -21.106 -5.835 -42.071 1.00 44.44 83 GLY A C 1
ATOM 629 O O . GLY A 1 83 ? -20.299 -4.912 -42.058 1.00 44.44 83 GLY A O 1
ATOM 630 N N . PHE A 1 84 ? -20.762 -7.084 -41.740 1.00 38.19 84 PHE A N 1
ATOM 631 C CA . PHE A 1 84 ? -19.368 -7.495 -41.509 1.00 38.19 84 PHE A CA 1
ATOM 632 C C . PHE A 1 84 ? -19.030 -8.880 -42.090 1.00 38.19 84 PHE A C 1
ATOM 634 O O . PHE A 1 84 ? -17.977 -9.434 -41.788 1.00 38.19 84 PHE A O 1
ATOM 641 N N . GLU A 1 85 ? -19.907 -9.433 -42.935 1.00 45.59 85 GLU A N 1
ATOM 642 C CA . GLU A 1 85 ? -19.753 -10.777 -43.518 1.00 45.59 85 GLU A CA 1
ATOM 643 C C . GLU A 1 85 ? -19.265 -10.777 -44.981 1.00 45.59 85 GLU A C 1
ATOM 645 O O . GLU A 1 85 ? -18.869 -11.822 -45.483 1.00 45.59 85 GLU A O 1
ATOM 650 N N . ASP A 1 86 ? -19.161 -9.613 -45.638 1.00 46.91 86 ASP A N 1
ATOM 651 C CA . ASP A 1 86 ? -18.822 -9.517 -47.075 1.00 46.91 86 ASP A CA 1
ATOM 652 C C . ASP A 1 86 ? -17.387 -9.050 -47.394 1.00 46.91 86 ASP A C 1
ATOM 654 O O . ASP A 1 86 ? -17.007 -8.939 -48.558 1.00 46.91 86 ASP A O 1
ATOM 658 N N . ILE A 1 87 ? -16.533 -8.845 -46.384 1.00 49.53 87 ILE A N 1
ATOM 659 C CA . ILE A 1 87 ? -15.074 -8.660 -46.578 1.00 49.53 87 ILE A CA 1
ATOM 660 C C . ILE A 1 87 ? -14.284 -9.968 -46.381 1.00 49.53 87 ILE A C 1
ATOM 662 O O . ILE A 1 87 ? -13.098 -10.041 -46.699 1.00 49.53 87 ILE A O 1
ATOM 666 N N . PHE A 1 88 ? -14.951 -11.032 -45.924 1.00 49.03 88 PHE A N 1
ATOM 667 C CA . PHE A 1 88 ? -14.359 -12.347 -45.647 1.00 49.03 88 PHE A CA 1
ATOM 668 C C . PHE A 1 88 ? -14.842 -13.463 -46.596 1.00 49.03 88 PHE A C 1
ATOM 670 O O . PHE A 1 88 ? -14.521 -14.628 -46.381 1.00 49.03 88 PHE A O 1
ATOM 677 N N . GLY A 1 89 ? -15.587 -13.124 -47.657 1.00 46.06 89 GLY A N 1
ATOM 678 C CA . GLY A 1 89 ? -16.203 -14.098 -48.572 1.00 46.06 89 GLY A CA 1
ATOM 679 C C . GLY A 1 89 ? -15.456 -14.375 -49.887 1.00 46.06 89 GLY A C 1
ATOM 680 O O . GLY A 1 89 ? -15.878 -15.242 -50.645 1.00 46.06 89 GLY A O 1
ATOM 681 N N . GLY A 1 90 ? -14.364 -13.661 -50.196 1.00 48.03 90 GLY A N 1
ATOM 682 C CA . GLY A 1 90 ? -13.809 -13.621 -51.563 1.00 48.03 90 GLY A CA 1
ATOM 683 C C . GLY A 1 90 ? -12.427 -14.241 -51.809 1.00 48.03 90 GLY A C 1
ATOM 684 O O . GLY A 1 90 ? -12.000 -14.286 -52.960 1.00 48.03 90 GLY A O 1
ATOM 685 N N . PHE A 1 91 ? -11.700 -14.711 -50.789 1.00 37.25 91 PHE A N 1
ATOM 686 C CA . PHE A 1 91 ? -10.335 -15.236 -50.970 1.00 37.25 91 PHE A CA 1
ATOM 687 C C . PHE A 1 91 ? -10.200 -16.642 -50.378 1.00 37.25 91 PHE A C 1
ATOM 689 O O . PHE A 1 91 ? -9.866 -16.838 -49.210 1.00 37.25 91 PHE A O 1
ATOM 696 N N . GLY A 1 92 ? -10.520 -17.636 -51.206 1.00 40.25 92 GLY A N 1
ATOM 697 C CA . GLY A 1 92 ? -10.503 -19.048 -50.852 1.00 40.25 92 GLY A CA 1
ATOM 698 C C . GLY A 1 92 ? -9.143 -19.550 -50.350 1.00 40.25 92 GLY A C 1
ATOM 699 O O . GLY A 1 92 ? -8.114 -19.424 -51.009 1.00 40.25 92 GLY A O 1
ATOM 700 N N . GLY A 1 93 ? -9.172 -20.212 -49.194 1.00 47.59 93 GLY A N 1
ATOM 701 C CA . GLY A 1 93 ? -8.564 -21.537 -49.046 1.00 47.59 93 GLY A CA 1
ATOM 702 C C . GLY A 1 93 ? -7.119 -21.669 -48.560 1.00 47.59 93 GLY A C 1
ATOM 703 O O . GLY A 1 93 ? -6.740 -22.793 -48.259 1.00 47.59 93 GLY A O 1
ATOM 704 N N . PHE A 1 94 ? -6.314 -20.607 -48.435 1.00 40.34 94 PHE A N 1
ATOM 705 C CA . PHE A 1 94 ? -4.893 -20.775 -48.043 1.00 40.34 94 PHE A CA 1
ATOM 706 C C . PHE A 1 94 ? -4.299 -19.709 -47.100 1.00 40.34 94 PHE A C 1
ATOM 708 O O . PHE A 1 94 ? -3.108 -19.759 -46.803 1.00 40.34 94 PHE A O 1
ATOM 715 N N . GLY A 1 95 ? -5.095 -18.751 -46.606 1.00 44.66 95 GLY A N 1
ATOM 716 C CA . GLY A 1 95 ? -4.572 -17.583 -45.871 1.00 44.66 95 GLY A CA 1
ATOM 717 C C . GLY A 1 95 ? -5.122 -17.338 -44.462 1.00 44.66 95 GLY A C 1
ATOM 718 O O . GLY A 1 95 ? -4.545 -16.535 -43.734 1.00 44.66 95 GLY A O 1
ATOM 719 N N . GLY A 1 96 ? -6.203 -18.013 -44.053 1.00 44.94 96 GLY A N 1
ATOM 720 C CA . GLY A 1 96 ? -6.929 -17.687 -42.814 1.00 44.94 96 GLY A CA 1
ATOM 721 C C . GLY A 1 96 ? -6.150 -17.982 -41.529 1.00 44.94 96 GLY A C 1
ATOM 722 O O . GLY A 1 96 ? -6.084 -17.135 -40.639 1.00 44.94 96 GLY A O 1
ATOM 723 N N . ASP A 1 97 ? -5.486 -19.136 -41.459 1.00 44.94 97 ASP A N 1
ATOM 724 C CA . ASP A 1 97 ? -4.660 -19.498 -40.299 1.00 44.94 97 ASP A CA 1
ATOM 725 C C . ASP A 1 97 ? -3.283 -18.832 -40.309 1.00 44.94 97 ASP A C 1
ATOM 727 O O . ASP A 1 97 ? -2.684 -18.641 -39.252 1.00 44.94 97 ASP A O 1
ATOM 731 N N . PHE A 1 98 ? -2.779 -18.428 -41.478 1.00 44.03 98 PHE A N 1
ATOM 732 C CA . PHE A 1 98 ? -1.501 -17.725 -41.576 1.00 44.03 98 PHE A CA 1
ATOM 733 C C . PHE A 1 98 ? -1.642 -16.261 -41.155 1.00 44.03 98 PHE A C 1
ATOM 735 O O . PHE A 1 98 ? -0.842 -15.786 -40.361 1.00 44.03 98 PHE A O 1
ATOM 742 N N . PHE A 1 99 ? -2.692 -15.555 -41.592 1.00 44.94 99 PHE A N 1
ATOM 743 C CA . PHE A 1 99 ? -2.925 -14.171 -41.164 1.00 44.94 99 PHE A CA 1
ATOM 744 C C . PHE A 1 99 ? -3.259 -14.076 -39.676 1.00 44.94 99 PHE A C 1
ATOM 746 O O . PHE A 1 99 ? -2.765 -13.177 -38.998 1.00 44.94 99 PHE A O 1
ATOM 753 N N . ARG A 1 100 ? -4.038 -15.024 -39.140 1.00 50.16 100 ARG A N 1
ATOM 754 C CA . ARG A 1 100 ? -4.374 -15.041 -37.713 1.00 50.16 100 ARG A CA 1
ATOM 755 C C . ARG A 1 100 ? -3.178 -15.437 -36.848 1.00 50.16 100 ARG A C 1
ATOM 757 O O . ARG A 1 100 ? -3.019 -14.848 -35.788 1.00 50.16 100 ARG A O 1
ATOM 764 N N . ASN A 1 101 ? -2.301 -16.339 -37.305 1.00 41.78 101 ASN A N 1
ATOM 765 C CA . ASN A 1 101 ? -1.048 -16.645 -36.604 1.00 41.78 101 ASN A CA 1
ATOM 766 C C . ASN A 1 101 ? 0.031 -15.567 -36.776 1.00 41.78 101 ASN A C 1
ATOM 768 O O . ASN A 1 101 ? 0.764 -15.339 -35.830 1.00 41.78 101 ASN A O 1
ATOM 772 N N . VAL A 1 102 ? 0.113 -14.849 -37.898 1.00 48.44 102 VAL A N 1
ATOM 773 C CA . VAL A 1 102 ? 1.066 -13.732 -38.077 1.00 48.44 102 VAL A CA 1
ATOM 774 C C . VAL A 1 102 ? 0.647 -12.489 -37.286 1.00 48.44 102 VAL A C 1
ATOM 776 O O . VAL A 1 102 ? 1.508 -11.780 -36.779 1.00 48.44 102 VAL A O 1
ATOM 779 N N . PHE A 1 103 ? -0.655 -12.244 -37.106 1.00 46.69 103 PHE A N 1
ATOM 780 C CA . PHE A 1 103 ? -1.130 -11.177 -36.215 1.00 46.69 103 PHE A CA 1
ATOM 781 C C . PHE A 1 103 ? -1.145 -11.567 -34.722 1.00 46.69 103 PHE A C 1
ATOM 783 O O . PHE A 1 103 ? -1.153 -10.667 -33.885 1.00 46.69 103 PHE A O 1
ATOM 790 N N . ASN A 1 104 ? -1.125 -12.865 -34.370 1.00 43.12 104 ASN A N 1
ATOM 791 C CA . ASN A 1 104 ? -1.092 -13.342 -32.971 1.00 43.12 104 ASN A CA 1
ATOM 792 C C . ASN A 1 104 ? 0.245 -13.960 -32.504 1.00 43.12 104 ASN A C 1
ATOM 794 O O . ASN A 1 104 ? 0.375 -14.238 -31.311 1.00 43.12 104 ASN A O 1
ATOM 798 N N . GLN A 1 105 ? 1.244 -14.185 -33.366 1.00 43.59 105 GLN A N 1
ATOM 799 C CA . GLN A 1 105 ? 2.577 -14.642 -32.948 1.00 43.59 105 GLN A CA 1
ATOM 800 C C . GLN A 1 105 ? 3.527 -13.461 -32.786 1.00 43.59 105 GLN A C 1
ATOM 802 O O . GLN A 1 105 ? 4.093 -12.962 -33.751 1.00 43.59 105 GLN A O 1
ATOM 807 N N . GLY A 1 106 ? 3.736 -13.077 -31.527 1.00 45.78 106 GLY A N 1
ATOM 808 C CA . GLY A 1 106 ? 4.779 -12.144 -31.117 1.00 45.78 106 GLY A CA 1
ATOM 809 C C . GLY A 1 106 ? 4.369 -10.704 -31.362 1.00 45.78 106 GLY A C 1
ATOM 810 O O . GLY A 1 106 ? 4.635 -10.149 -32.422 1.00 45.78 106 GLY A O 1
ATOM 811 N N . GLY A 1 107 ? 3.725 -10.087 -30.367 1.00 53.28 107 GLY A N 1
ATOM 812 C CA . GLY A 1 107 ? 3.525 -8.643 -30.377 1.00 53.28 107 GLY A CA 1
ATOM 813 C C . GLY A 1 107 ? 4.849 -7.964 -30.717 1.00 53.28 107 GLY A C 1
ATOM 814 O O . GLY A 1 107 ? 5.833 -8.158 -30.012 1.00 53.28 107 GLY A O 1
ATOM 815 N N . ILE A 1 108 ? 4.867 -7.241 -31.835 1.00 59.81 108 ILE A N 1
ATOM 816 C CA . ILE A 1 108 ? 6.017 -6.478 -32.311 1.00 59.81 108 ILE A CA 1
ATOM 817 C C . ILE A 1 108 ? 6.386 -5.492 -31.196 1.00 59.81 108 ILE A C 1
ATOM 819 O O . ILE A 1 108 ? 5.681 -4.503 -30.983 1.00 59.81 108 ILE A O 1
ATOM 823 N N . GLY A 1 109 ? 7.440 -5.787 -30.434 1.00 74.81 109 GLY A N 1
ATOM 824 C CA . GLY A 1 109 ? 7.826 -4.984 -29.281 1.00 74.81 109 GLY A CA 1
ATOM 825 C C . GLY A 1 109 ? 8.515 -5.763 -28.166 1.00 74.81 109 GLY A C 1
ATOM 826 O O . GLY A 1 109 ? 8.564 -6.989 -28.138 1.00 74.81 109 GLY A O 1
ATOM 827 N N . GLY A 1 110 ? 9.050 -5.001 -27.218 1.00 81.06 110 GLY A N 1
ATOM 828 C CA . GLY A 1 110 ? 9.809 -5.523 -26.097 1.00 81.06 110 GLY A CA 1
ATOM 829 C C . GLY A 1 110 ? 8.940 -6.277 -25.093 1.00 81.06 110 GLY A C 1
ATOM 830 O O . GLY A 1 110 ? 7.729 -6.085 -24.992 1.00 81.06 110 GLY A O 1
ATOM 831 N N . GLU A 1 111 ? 9.592 -7.125 -24.303 1.00 86.81 111 GLU A N 1
ATOM 832 C CA . GLU A 1 111 ? 8.933 -7.966 -23.307 1.00 86.81 111 GLU A CA 1
ATOM 833 C C . GLU A 1 111 ? 8.275 -7.136 -22.189 1.00 86.81 111 GLU A C 1
ATOM 835 O O . GLU A 1 111 ? 8.884 -6.231 -21.603 1.00 86.81 111 GLU A O 1
ATOM 840 N N . ASN A 1 112 ? 7.026 -7.477 -21.860 1.00 91.00 112 ASN A N 1
ATOM 841 C CA . ASN A 1 112 ? 6.331 -6.911 -20.708 1.00 91.00 112 ASN A CA 1
ATOM 842 C C . ASN A 1 112 ? 6.876 -7.519 -19.413 1.00 91.00 112 ASN A C 1
ATOM 844 O O . ASN A 1 112 ? 6.887 -8.736 -19.247 1.00 91.00 112 ASN A O 1
ATOM 848 N N . VAL A 1 113 ? 7.253 -6.674 -18.458 1.00 92.81 113 VAL A N 1
ATOM 849 C CA . VAL A 1 113 ? 7.809 -7.111 -17.172 1.00 92.81 113 VAL A CA 1
ATOM 850 C C . VAL A 1 113 ? 6.739 -7.003 -16.093 1.00 92.81 113 VAL A C 1
ATOM 852 O O . VAL A 1 113 ? 6.066 -5.981 -15.991 1.00 92.81 113 VAL A O 1
ATOM 855 N N . LYS A 1 114 ? 6.593 -8.038 -15.262 1.00 94.06 114 LYS A N 1
ATOM 856 C CA . LYS A 1 114 ? 5.722 -8.026 -14.078 1.00 94.06 114 LYS A CA 1
ATOM 857 C C . LYS A 1 114 ? 6.580 -8.049 -12.819 1.00 94.06 114 LYS A C 1
ATOM 859 O O . LYS A 1 114 ? 7.438 -8.917 -12.684 1.00 94.06 114 LYS A O 1
ATOM 864 N N . VAL A 1 115 ? 6.354 -7.111 -11.906 1.00 94.56 115 VAL A N 1
ATOM 865 C CA . VAL A 1 115 ? 7.094 -7.005 -10.640 1.00 94.56 115 VAL A CA 1
ATOM 866 C C . VAL A 1 115 ? 6.109 -6.785 -9.502 1.00 94.56 115 VAL A C 1
ATOM 868 O O . VAL A 1 115 ? 5.136 -6.057 -9.663 1.00 94.56 115 VAL A O 1
ATOM 871 N N . SER A 1 116 ? 6.355 -7.394 -8.345 1.00 93.81 116 SER A N 1
ATOM 872 C CA . SER A 1 116 ? 5.590 -7.101 -7.133 1.00 93.81 116 SER A CA 1
ATOM 873 C C . SER A 1 116 ? 6.320 -6.082 -6.265 1.00 93.81 116 SER A C 1
ATOM 875 O O . SER A 1 116 ? 7.497 -6.279 -5.961 1.00 93.81 116 SER A O 1
ATOM 877 N N . LEU A 1 117 ? 5.622 -5.033 -5.834 1.00 94.62 117 LEU A N 1
ATOM 878 C CA . LEU A 1 117 ? 6.130 -4.057 -4.873 1.00 94.62 117 LEU A CA 1
ATOM 879 C C . LEU A 1 117 ? 5.430 -4.249 -3.530 1.00 94.62 117 LEU A C 1
ATOM 881 O O . LEU A 1 117 ? 4.213 -4.113 -3.441 1.00 94.62 117 LEU A O 1
ATOM 885 N N . GLU A 1 118 ? 6.207 -4.527 -2.487 1.00 93.88 118 GLU A N 1
ATOM 886 C CA . GLU A 1 118 ? 5.689 -4.553 -1.122 1.00 93.88 118 GLU A CA 1
ATOM 887 C C . GLU A 1 118 ? 5.648 -3.146 -0.517 1.00 93.88 118 GLU A C 1
ATOM 889 O O . GLU A 1 118 ? 6.623 -2.382 -0.560 1.00 93.88 118 GLU A O 1
ATOM 894 N N . VAL A 1 119 ? 4.504 -2.809 0.068 1.00 93.56 119 VAL A N 1
ATOM 895 C CA . VAL A 1 119 ? 4.222 -1.504 0.667 1.00 93.56 119 VAL A CA 1
ATOM 896 C C . VAL A 1 119 ? 3.646 -1.728 2.063 1.00 93.56 119 VAL A C 1
ATOM 898 O O . VAL A 1 119 ? 2.903 -2.684 2.290 1.00 93.56 119 VAL A O 1
ATOM 901 N N . SER A 1 120 ? 4.033 -0.896 3.029 1.00 94.25 120 SER A N 1
ATOM 902 C CA . SER A 1 120 ? 3.414 -0.939 4.358 1.00 94.25 120 SER A CA 1
ATOM 903 C C . SER A 1 120 ? 1.978 -0.413 4.302 1.00 94.25 120 SER A C 1
ATOM 905 O O . SER A 1 120 ? 1.616 0.321 3.383 1.00 94.25 120 SER A O 1
ATOM 907 N N . PHE A 1 121 ? 1.157 -0.760 5.291 1.00 92.50 121 PHE A N 1
ATOM 908 C CA . PHE A 1 121 ? -0.221 -0.280 5.349 1.00 92.50 121 PHE A CA 1
ATOM 909 C C . PHE A 1 121 ? -0.306 1.256 5.327 1.00 92.50 121 PHE A C 1
ATOM 911 O O . PHE A 1 121 ? -1.024 1.828 4.511 1.00 92.50 121 PHE A O 1
ATOM 918 N N . MET A 1 122 ? 0.508 1.927 6.147 1.00 90.25 122 MET A N 1
ATOM 919 C CA . MET A 1 122 ? 0.542 3.392 6.216 1.00 90.25 122 MET A CA 1
ATOM 920 C C . MET A 1 122 ? 0.978 4.036 4.895 1.00 90.25 122 MET A C 1
ATOM 922 O O . MET A 1 122 ? 0.369 5.008 4.452 1.00 90.25 122 MET A O 1
ATOM 926 N N . GLU A 1 123 ? 1.983 3.469 4.221 1.00 91.81 123 GLU A N 1
ATOM 927 C CA . GLU A 1 123 ? 2.424 3.946 2.904 1.00 91.81 123 GLU A CA 1
ATOM 928 C C . GLU A 1 123 ? 1.354 3.750 1.816 1.00 91.81 123 GLU A C 1
ATOM 930 O O . GLU A 1 123 ? 1.249 4.576 0.912 1.00 91.81 123 GLU A O 1
ATOM 935 N N . ALA A 1 124 ? 0.560 2.676 1.885 1.00 91.19 124 ALA A N 1
ATOM 936 C CA . ALA A 1 124 ? -0.534 2.434 0.942 1.00 91.19 124 ALA A CA 1
ATOM 937 C C . ALA A 1 124 ? -1.682 3.440 1.132 1.00 91.19 124 ALA A C 1
ATOM 939 O O . ALA A 1 124 ? -2.305 3.873 0.162 1.00 91.19 124 ALA A O 1
ATOM 940 N N . VAL A 1 125 ? -1.937 3.855 2.376 1.00 90.00 125 VAL A N 1
ATOM 941 C CA . VAL A 1 125 ? -2.965 4.848 2.710 1.00 90.00 125 VAL A CA 1
ATOM 942 C C . VAL A 1 125 ? -2.529 6.263 2.333 1.00 90.00 125 VAL A C 1
ATOM 944 O O . VAL A 1 125 ? -3.281 6.971 1.668 1.00 90.00 125 VAL A O 1
ATOM 947 N N . GLN A 1 126 ? -1.329 6.684 2.740 1.00 88.00 126 GLN A N 1
ATOM 948 C CA . GLN A 1 126 ? -0.843 8.057 2.541 1.00 88.00 126 GLN A CA 1
ATOM 949 C C . GLN A 1 126 ? -0.293 8.302 1.128 1.00 88.00 126 GLN A C 1
ATOM 951 O O . GLN A 1 126 ? -0.215 9.447 0.682 1.00 88.00 126 GLN A O 1
ATOM 956 N N . GLY A 1 127 ? 0.048 7.233 0.406 1.00 90.31 127 GLY A N 1
ATOM 957 C CA . GLY A 1 127 ? 0.793 7.306 -0.842 1.00 90.31 127 GLY A CA 1
ATOM 958 C C . GLY A 1 127 ? 2.292 7.432 -0.575 1.00 90.31 127 GLY A C 1
ATOM 959 O O . GLY A 1 127 ? 2.737 7.992 0.427 1.00 90.31 127 GLY A O 1
ATOM 960 N N . CYS A 1 128 ? 3.102 6.888 -1.477 1.00 91.62 128 CYS A N 1
ATOM 961 C CA . CYS A 1 128 ? 4.552 6.978 -1.368 1.00 91.62 128 CYS A CA 1
ATOM 962 C C . CYS A 1 128 ? 5.222 6.969 -2.738 1.00 91.62 128 CYS A C 1
ATOM 964 O O . CYS A 1 128 ? 4.724 6.416 -3.717 1.00 91.62 128 CYS A O 1
ATOM 966 N N . THR A 1 129 ? 6.409 7.555 -2.788 1.00 93.69 129 THR A N 1
ATOM 967 C CA . THR A 1 129 ? 7.293 7.499 -3.946 1.00 93.69 129 THR A CA 1
ATOM 968 C C . THR A 1 129 ? 8.387 6.476 -3.668 1.00 93.69 129 THR A C 1
ATOM 970 O O . THR A 1 129 ? 9.177 6.655 -2.739 1.00 93.69 129 THR A O 1
ATOM 973 N N . LYS A 1 130 ? 8.481 5.417 -4.478 1.00 92.50 130 LYS A N 1
ATOM 974 C CA . LYS A 1 130 ? 9.515 4.379 -4.336 1.00 92.50 130 LYS A CA 1
ATOM 975 C C . LYS A 1 130 ? 10.294 4.181 -5.630 1.00 92.50 130 LYS A C 1
ATOM 977 O O . LYS A 1 130 ? 9.753 4.261 -6.730 1.00 92.50 130 LYS A O 1
ATOM 982 N N . ASN A 1 131 ? 11.584 3.888 -5.496 1.00 93.25 131 ASN A N 1
ATOM 983 C CA . ASN A 1 131 ? 12.427 3.496 -6.621 1.00 93.25 131 ASN A CA 1
ATOM 984 C C . ASN A 1 131 ? 12.426 1.971 -6.733 1.00 93.25 131 ASN A C 1
ATOM 986 O O . ASN A 1 131 ? 12.898 1.281 -5.832 1.00 93.25 131 ASN A O 1
ATOM 990 N N . LEU A 1 132 ? 11.904 1.452 -7.841 1.00 92.94 132 LEU A N 1
ATOM 991 C CA . LEU A 1 132 ? 11.852 0.024 -8.122 1.00 92.94 132 LEU A CA 1
ATOM 992 C C . LEU A 1 132 ? 13.008 -0.358 -9.046 1.00 92.94 132 LEU A C 1
ATOM 994 O O . LEU A 1 132 ? 13.096 0.147 -10.166 1.00 92.94 132 LEU A O 1
ATOM 998 N N . ALA A 1 133 ? 13.871 -1.261 -8.587 1.00 93.12 133 ALA A N 1
ATOM 999 C CA . ALA A 1 133 ? 14.927 -1.860 -9.394 1.00 93.12 133 ALA A CA 1
ATOM 1000 C C . ALA A 1 133 ? 14.517 -3.276 -9.814 1.00 93.12 133 ALA A C 1
ATOM 1002 O O . ALA A 1 133 ? 14.160 -4.096 -8.971 1.00 93.12 133 ALA A O 1
ATOM 1003 N N . PHE A 1 134 ? 14.571 -3.573 -11.111 1.00 93.44 134 PHE A N 1
ATOM 1004 C CA . PHE A 1 134 ? 14.240 -4.895 -11.647 1.00 93.44 134 PHE A CA 1
ATOM 1005 C C . PHE A 1 134 ? 15.162 -5.275 -12.806 1.00 93.44 134 PHE A C 1
ATOM 1007 O O . PHE A 1 134 ? 15.754 -4.416 -13.460 1.00 93.44 134 PHE A O 1
ATOM 1014 N N . GLN A 1 135 ? 15.296 -6.578 -13.051 1.00 92.44 135 GLN A N 1
ATOM 1015 C CA . GLN A 1 135 ? 16.087 -7.112 -14.159 1.00 92.44 135 GLN A CA 1
ATOM 1016 C C . GLN A 1 135 ? 15.246 -7.147 -15.433 1.00 92.44 135 GLN A C 1
ATOM 1018 O O . GLN A 1 135 ? 14.134 -7.671 -15.428 1.00 92.44 135 GLN A O 1
ATOM 1023 N N . THR A 1 136 ? 15.771 -6.611 -16.531 1.00 93.00 136 THR A N 1
ATOM 1024 C CA . THR A 1 136 ? 15.102 -6.664 -17.836 1.00 93.00 136 THR A CA 1
ATOM 1025 C C . THR A 1 136 ? 16.106 -6.612 -18.990 1.00 93.00 136 THR A C 1
ATOM 1027 O O . THR A 1 136 ? 17.300 -6.371 -18.779 1.00 93.00 136 THR A O 1
ATOM 1030 N N . SER A 1 137 ? 15.643 -6.861 -20.217 1.00 91.19 137 SER A N 1
ATOM 1031 C CA . SER A 1 137 ? 16.425 -6.601 -21.424 1.00 91.19 137 SER A CA 1
ATOM 1032 C C . SER A 1 137 ? 16.581 -5.091 -21.611 1.00 91.19 137 SER A C 1
ATOM 1034 O O . SER A 1 137 ? 15.617 -4.328 -21.597 1.00 91.19 137 SER A O 1
ATOM 1036 N N . MET A 1 138 ? 17.813 -4.630 -21.775 1.00 90.69 138 MET A N 1
ATOM 1037 C CA . MET A 1 138 ? 18.142 -3.236 -22.051 1.00 90.69 138 MET A CA 1
ATOM 1038 C C . MET A 1 138 ? 18.912 -3.141 -23.359 1.00 90.69 138 MET A C 1
ATOM 1040 O O . MET A 1 138 ? 19.645 -4.056 -23.729 1.00 90.69 138 MET A O 1
ATOM 1044 N N . ILE A 1 139 ? 18.775 -2.011 -24.049 1.00 89.94 139 ILE A N 1
ATOM 1045 C CA . ILE A 1 139 ? 19.554 -1.738 -25.258 1.00 89.94 139 ILE A CA 1
ATOM 1046 C C . ILE A 1 139 ? 21.038 -1.772 -24.892 1.00 89.94 139 ILE A C 1
ATOM 1048 O O . ILE A 1 139 ? 21.469 -1.166 -23.905 1.00 89.94 139 ILE A O 1
ATOM 1052 N N . CYS A 1 140 ? 21.829 -2.492 -25.684 1.00 90.50 140 CYS A N 1
ATOM 1053 C CA . CYS A 1 140 ? 23.259 -2.584 -25.460 1.00 90.50 140 CYS A CA 1
ATOM 1054 C C . CYS A 1 140 ? 23.910 -1.210 -25.669 1.00 90.50 140 CYS A C 1
ATOM 1056 O O . CYS A 1 140 ? 24.040 -0.739 -26.798 1.00 90.50 140 CYS A O 1
ATOM 1058 N N . GLN A 1 141 ? 24.361 -0.588 -24.578 1.00 88.62 141 GLN A N 1
ATOM 1059 C CA . GLN A 1 141 ? 24.994 0.738 -24.597 1.00 88.62 141 GLN A CA 1
ATOM 1060 C C . GLN A 1 141 ? 26.281 0.765 -25.437 1.00 88.62 141 GLN A C 1
ATOM 1062 O O . GLN A 1 141 ? 26.590 1.771 -26.064 1.00 88.62 141 GLN A O 1
ATOM 1067 N N . ALA A 1 142 ? 27.003 -0.359 -25.519 1.00 87.88 142 ALA A N 1
ATOM 1068 C CA . ALA A 1 142 ? 28.250 -0.453 -26.278 1.00 87.88 142 ALA A CA 1
ATOM 1069 C C . ALA A 1 142 ? 28.060 -0.352 -27.804 1.00 87.88 142 ALA A C 1
ATOM 1071 O O . ALA A 1 142 ? 28.979 0.069 -28.501 1.00 87.88 142 ALA A O 1
ATOM 1072 N N . CYS A 1 143 ? 26.900 -0.755 -28.337 1.00 85.19 143 CYS A N 1
ATOM 107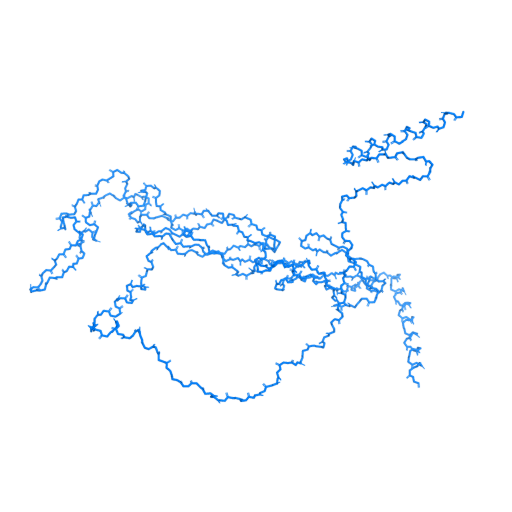3 C CA . CYS A 1 143 ? 26.595 -0.687 -29.773 1.00 85.19 143 CYS A CA 1
ATOM 1074 C C . CYS A 1 143 ? 25.378 0.187 -30.110 1.00 85.19 143 CYS A C 1
ATOM 1076 O O . CYS A 1 143 ? 25.014 0.290 -31.282 1.00 85.19 143 CYS A O 1
ATOM 1078 N N . GLY A 1 144 ? 24.714 0.767 -29.107 1.00 83.31 144 GLY A N 1
ATOM 1079 C CA . GLY A 1 144 ? 23.476 1.529 -29.279 1.00 83.31 144 GLY A CA 1
ATOM 1080 C C . GLY A 1 144 ? 22.323 0.714 -29.874 1.00 83.31 144 GLY A C 1
ATOM 1081 O O . GLY A 1 144 ? 21.468 1.280 -30.541 1.00 83.31 144 GLY A O 1
ATOM 1082 N N . GLY A 1 145 ? 22.324 -0.614 -29.705 1.00 83.50 145 GLY A N 1
ATOM 1083 C CA . GLY A 1 145 ? 21.312 -1.498 -30.300 1.00 83.50 145 GLY A CA 1
ATOM 1084 C C . GLY A 1 145 ? 21.554 -1.877 -31.766 1.00 83.50 145 GLY A C 1
ATOM 1085 O O . GLY A 1 145 ? 20.735 -2.566 -32.357 1.00 83.50 145 GLY A O 1
ATOM 1086 N N . SER A 1 146 ? 22.686 -1.502 -32.367 1.00 81.88 146 SER A N 1
ATOM 1087 C CA . SER A 1 146 ? 23.017 -1.911 -33.746 1.00 81.88 146 SER A CA 1
ATOM 1088 C C . SER A 1 146 ? 23.495 -3.367 -33.859 1.00 81.88 146 SER A C 1
ATOM 1090 O O . SER A 1 146 ? 23.450 -3.963 -34.934 1.00 81.88 146 SER A O 1
ATOM 1092 N N . GLY A 1 147 ? 23.962 -3.957 -32.750 1.00 82.75 147 GLY A N 1
ATOM 1093 C CA . GLY A 1 147 ? 24.499 -5.327 -32.700 1.00 82.75 147 GLY A CA 1
ATOM 1094 C C . GLY A 1 147 ? 25.949 -5.435 -33.183 1.00 82.75 147 GLY A C 1
ATOM 1095 O O . GLY A 1 147 ? 26.576 -6.487 -33.048 1.00 82.75 147 GLY A O 1
ATOM 1096 N N . VAL A 1 148 ? 26.515 -4.331 -33.671 1.00 86.00 148 VAL A N 1
ATOM 1097 C CA . VAL A 1 148 ? 27.874 -4.232 -34.214 1.00 86.00 148 VAL A CA 1
ATOM 1098 C C . VAL A 1 148 ? 28.640 -3.108 -33.506 1.00 86.00 148 VAL A C 1
ATOM 1100 O O . VAL A 1 148 ? 28.022 -2.171 -33.004 1.00 86.00 148 VAL A O 1
ATOM 1103 N N . PRO A 1 149 ? 29.974 -3.175 -33.383 1.00 85.00 149 PRO A N 1
ATOM 1104 C CA . PRO A 1 149 ? 30.732 -2.099 -32.752 1.00 85.00 149 PRO A CA 1
ATOM 1105 C C . PRO A 1 149 ? 30.559 -0.763 -33.499 1.00 85.00 149 PRO A C 1
ATOM 1107 O O . PRO A 1 149 ? 30.474 -0.765 -34.735 1.00 85.00 149 PRO A O 1
ATOM 1110 N N . PRO A 1 150 ? 30.544 0.379 -32.788 1.00 82.62 150 P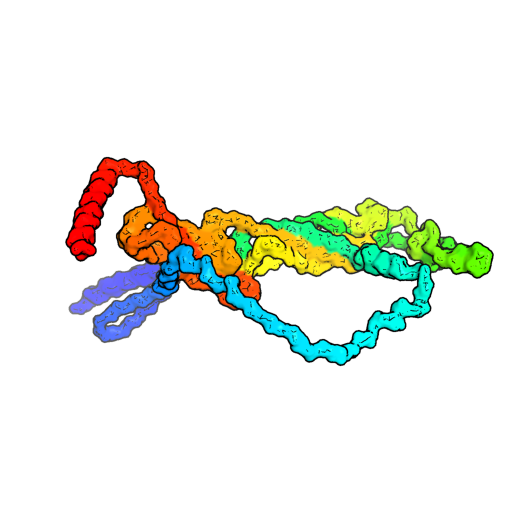RO A N 1
ATOM 1111 C CA . PRO A 1 150 ? 30.442 1.690 -33.419 1.00 82.62 150 PRO A CA 1
ATOM 1112 C C . PRO A 1 150 ? 31.600 1.902 -34.406 1.00 82.62 150 PRO A C 1
ATOM 1114 O O . PRO A 1 150 ? 32.746 1.562 -34.118 1.00 82.62 150 PRO A O 1
ATOM 1117 N N . GLY A 1 151 ? 31.291 2.438 -35.589 1.00 80.00 151 GLY A N 1
ATOM 1118 C CA . GLY A 1 151 ? 32.272 2.686 -36.655 1.00 80.00 151 GLY A CA 1
ATOM 1119 C C . GLY A 1 151 ? 32.481 1.533 -37.645 1.00 80.00 151 GLY A C 1
ATOM 1120 O O . GLY A 1 151 ? 33.201 1.704 -38.628 1.00 80.00 151 GLY A O 1
ATOM 1121 N N . THR A 1 152 ? 31.830 0.382 -37.453 1.00 80.56 152 THR A N 1
ATOM 1122 C CA . THR A 1 152 ? 31.848 -0.698 -38.452 1.00 80.56 152 THR A CA 1
ATOM 1123 C C . THR A 1 152 ? 30.911 -0.383 -39.621 1.00 80.56 152 THR A C 1
ATOM 1125 O O . THR A 1 152 ? 29.739 -0.055 -39.435 1.00 80.56 152 THR A O 1
ATOM 1128 N N . LYS A 1 153 ? 31.428 -0.461 -40.854 1.00 76.75 153 LYS A N 1
ATOM 1129 C CA . LYS A 1 153 ? 30.623 -0.304 -42.071 1.00 76.75 153 LYS A CA 1
ATOM 1130 C C . LYS A 1 153 ? 30.130 -1.685 -42.517 1.00 76.75 153 LYS A C 1
ATOM 1132 O O . LYS A 1 153 ? 30.967 -2.531 -42.820 1.00 76.75 153 LYS A O 1
ATOM 1137 N N . PRO A 1 154 ? 28.812 -1.932 -42.560 1.00 77.69 154 PRO A N 1
ATOM 1138 C CA . PRO A 1 154 ? 28.287 -3.205 -43.034 1.00 77.69 154 PRO A CA 1
ATOM 1139 C C . PRO A 1 154 ? 28.563 -3.374 -44.532 1.00 77.69 154 PRO A C 1
ATOM 1141 O O . PRO A 1 154 ? 28.283 -2.472 -45.326 1.00 77.69 154 PRO A O 1
ATOM 1144 N N . GLU A 1 155 ? 29.083 -4.534 -44.930 1.00 83.31 155 GLU A N 1
ATOM 1145 C CA . GLU A 1 155 ? 29.293 -4.855 -46.340 1.00 83.31 155 GLU A CA 1
ATOM 1146 C C . GLU A 1 155 ? 27.962 -5.236 -46.996 1.00 83.31 155 GLU A C 1
ATOM 1148 O O . GLU A 1 155 ? 27.087 -5.847 -46.381 1.00 83.31 155 GLU A O 1
ATOM 1153 N N . THR A 1 156 ? 27.779 -4.882 -48.268 1.00 84.81 156 THR A N 1
ATOM 1154 C CA . THR A 1 156 ? 26.555 -5.258 -48.989 1.00 84.81 156 THR A CA 1
ATOM 1155 C C . THR A 1 156 ? 26.604 -6.745 -49.324 1.00 84.81 156 THR A C 1
ATOM 1157 O O . THR A 1 156 ? 27.605 -7.238 -49.851 1.00 84.81 156 THR A O 1
ATOM 1160 N N . CYS A 1 157 ? 25.528 -7.482 -49.039 1.00 84.56 157 CYS A N 1
ATOM 1161 C CA . CYS A 1 157 ? 25.491 -8.912 -49.320 1.00 84.56 157 CYS A CA 1
ATOM 1162 C C . CYS A 1 157 ? 25.630 -9.153 -50.829 1.00 84.56 157 CYS A C 1
ATOM 1164 O O . CYS A 1 157 ? 24.767 -8.756 -51.610 1.00 84.56 157 CYS A O 1
ATOM 1166 N N . LYS A 1 158 ? 26.692 -9.849 -51.249 1.00 86.81 158 LYS A N 1
ATOM 1167 C CA . LYS A 1 158 ? 26.967 -10.126 -52.671 1.00 86.81 158 LYS A CA 1
ATOM 1168 C C . LYS A 1 158 ? 25.899 -11.006 -53.333 1.00 86.81 158 LYS A C 1
ATOM 1170 O O . LYS A 1 158 ? 25.712 -10.920 -54.540 1.00 86.81 158 LYS A O 1
ATOM 1175 N N . THR A 1 159 ? 25.194 -11.831 -52.553 1.00 84.62 159 THR A N 1
ATOM 1176 C CA . THR A 1 159 ? 24.184 -12.775 -53.060 1.00 84.62 159 THR A CA 1
ATOM 1177 C C . THR A 1 159 ? 22.859 -12.095 -53.397 1.00 84.62 159 THR A C 1
ATOM 1179 O O . THR A 1 159 ? 22.322 -12.346 -54.468 1.00 84.62 159 THR A O 1
ATOM 1182 N N . CYS A 1 160 ? 22.354 -11.203 -52.540 1.00 83.69 160 CYS A N 1
ATOM 1183 C CA . CYS A 1 160 ? 21.121 -10.452 -52.813 1.00 83.69 160 CYS A CA 1
ATOM 1184 C C . CYS A 1 160 ? 21.375 -9.015 -53.298 1.00 83.69 160 CYS A C 1
ATOM 1186 O O . CYS A 1 160 ? 20.430 -8.273 -53.544 1.00 83.69 160 CYS A O 1
ATOM 1188 N N . LYS A 1 161 ? 22.638 -8.588 -53.423 1.00 84.81 161 LYS A N 1
ATOM 1189 C CA . LYS A 1 161 ? 23.037 -7.218 -53.799 1.00 84.81 161 LYS A CA 1
ATOM 1190 C C . LYS A 1 161 ? 22.339 -6.130 -52.966 1.00 84.81 161 LYS A C 1
ATOM 1192 O O . LYS A 1 161 ? 22.015 -5.067 -53.478 1.00 84.81 161 LYS A O 1
ATOM 1197 N N . GLY A 1 162 ? 22.085 -6.404 -51.686 1.00 81.69 162 GLY A N 1
ATOM 1198 C CA . GLY A 1 162 ? 21.406 -5.466 -50.786 1.00 81.69 162 GLY A CA 1
ATOM 1199 C C . GLY A 1 162 ? 19.883 -5.589 -50.722 1.00 81.69 162 GLY A C 1
ATOM 1200 O O . GLY A 1 162 ? 19.297 -4.995 -49.828 1.00 81.69 162 GLY A O 1
ATOM 1201 N N . SER A 1 163 ? 19.246 -6.389 -51.585 1.00 81.56 163 SER A N 1
ATOM 1202 C CA . SER A 1 163 ? 17.777 -6.531 -51.604 1.00 81.56 163 SER A CA 1
ATOM 1203 C C . SER A 1 163 ? 17.204 -7.326 -50.427 1.00 81.56 163 SER A C 1
ATOM 1205 O O . SER A 1 163 ? 16.015 -7.243 -50.156 1.00 81.56 163 SER A O 1
ATOM 1207 N N . GLY A 1 164 ? 18.024 -8.108 -49.717 1.00 81.75 164 GLY A N 1
ATOM 1208 C CA . GLY A 1 164 ? 17.566 -8.944 -48.597 1.00 81.75 164 GLY A CA 1
ATOM 1209 C C . GLY A 1 164 ? 16.764 -10.183 -49.021 1.00 81.75 164 GLY A C 1
ATOM 1210 O O . GLY A 1 164 ? 16.774 -11.180 -48.300 1.00 81.75 164 GLY A O 1
ATOM 1211 N N . THR A 1 165 ? 16.182 -10.187 -50.219 1.00 87.62 165 THR A N 1
ATOM 1212 C CA . THR A 1 165 ? 15.425 -11.306 -50.784 1.00 87.62 165 THR A CA 1
ATOM 1213 C C . THR A 1 165 ? 16.194 -12.016 -51.901 1.00 87.62 165 THR A C 1
ATOM 1215 O O . THR A 1 165 ? 17.181 -11.519 -52.451 1.00 87.62 165 THR A O 1
ATOM 1218 N N . TRP A 1 166 ? 15.821 -13.265 -52.157 1.00 84.69 166 TRP A N 1
ATOM 1219 C CA . TRP A 1 166 ? 16.381 -14.123 -53.193 1.00 84.69 166 TRP A CA 1
ATOM 1220 C C . TRP A 1 166 ? 15.249 -14.890 -53.877 1.00 84.69 166 TRP A C 1
ATOM 1222 O O . TRP A 1 166 ? 14.390 -15.485 -53.220 1.00 84.69 166 TRP A O 1
ATOM 1232 N N . PHE A 1 167 ? 15.272 -14.906 -55.207 1.00 84.06 167 PHE A N 1
ATOM 1233 C CA . PHE A 1 167 ? 14.272 -15.592 -56.014 1.00 84.06 167 PHE A CA 1
ATOM 1234 C C . PHE A 1 167 ? 14.717 -17.026 -56.295 1.00 84.06 167 PHE A C 1
ATOM 1236 O O . PHE A 1 167 ? 15.748 -17.259 -56.927 1.00 84.06 167 PHE A O 1
ATOM 1243 N N . SER A 1 168 ? 13.920 -17.996 -55.849 1.00 78.31 168 SER A N 1
ATOM 1244 C CA . SER A 1 168 ? 14.086 -19.399 -56.220 1.00 78.31 168 SER A CA 1
ATOM 1245 C C . SER A 1 168 ? 13.129 -19.718 -57.365 1.00 78.31 168 SER A C 1
ATOM 1247 O O . SER A 1 168 ? 11.909 -19.662 -57.201 1.00 78.31 168 SER A O 1
ATOM 1249 N N . GLN A 1 169 ? 13.674 -20.008 -58.547 1.00 73.88 169 GLN A N 1
ATOM 1250 C CA . GLN A 1 169 ? 12.883 -20.375 -59.718 1.00 73.88 169 GLN A CA 1
ATOM 1251 C C . GLN A 1 169 ? 12.908 -21.899 -59.886 1.00 73.88 169 GLN A C 1
ATOM 1253 O O . GLN A 1 169 ? 13.952 -22.479 -60.183 1.00 73.88 169 GLN A O 1
ATOM 1258 N N . ARG A 1 170 ? 11.751 -22.549 -59.704 1.00 77.50 170 ARG A N 1
ATOM 1259 C CA . ARG A 1 170 ? 11.533 -23.966 -60.035 1.00 77.50 170 ARG A CA 1
ATOM 1260 C C . ARG A 1 170 ? 10.438 -24.043 -61.098 1.00 77.50 170 ARG A C 1
ATOM 1262 O O . ARG A 1 170 ? 9.254 -23.924 -60.795 1.00 77.50 170 ARG A O 1
ATOM 1269 N N . GLY A 1 171 ? 10.843 -24.211 -62.356 1.00 80.88 171 GLY A N 1
ATOM 1270 C CA . GLY A 1 171 ? 9.923 -24.204 -63.497 1.00 80.88 171 GLY A CA 1
ATOM 1271 C C . GLY A 1 171 ? 9.323 -22.816 -63.758 1.00 80.88 171 GLY A C 1
ATOM 1272 O O . GLY A 1 171 ? 10.051 -21.822 -63.800 1.00 80.88 171 GLY A O 1
ATOM 1273 N N . VAL A 1 172 ? 8.000 -22.756 -63.938 1.00 80.94 172 VAL A N 1
ATOM 1274 C CA . VAL A 1 172 ? 7.233 -21.516 -64.189 1.00 80.94 172 VAL A CA 1
ATOM 1275 C C . VAL A 1 172 ? 6.920 -20.708 -62.925 1.00 80.94 172 VAL A C 1
ATOM 1277 O O . VAL A 1 172 ? 6.494 -19.561 -63.026 1.00 80.94 172 VAL A O 1
ATOM 1280 N N . PHE A 1 173 ? 7.164 -21.260 -61.734 1.00 78.75 173 PHE A N 1
ATOM 1281 C CA . PHE A 1 173 ? 6.900 -20.574 -60.472 1.00 78.75 173 PHE A CA 1
ATOM 1282 C C . PHE A 1 173 ? 8.173 -19.896 -59.944 1.00 78.75 173 PHE A C 1
ATOM 1284 O O . PHE A 1 173 ? 9.214 -20.538 -59.759 1.00 78.75 173 PHE A O 1
ATOM 1291 N N . ARG A 1 174 ? 8.087 -18.583 -59.694 1.00 80.56 174 ARG A N 1
ATOM 1292 C CA . ARG A 1 174 ? 9.100 -17.803 -58.969 1.00 80.56 174 ARG A CA 1
ATOM 1293 C C . ARG A 1 174 ? 8.611 -17.587 -57.547 1.00 80.56 174 ARG A C 1
ATOM 1295 O O . ARG A 1 174 ? 7.605 -16.917 -57.346 1.00 80.56 174 ARG A O 1
ATOM 1302 N N . VAL A 1 175 ? 9.327 -18.150 -56.580 1.00 84.00 175 VAL A N 1
ATOM 1303 C CA . VAL A 1 175 ? 9.041 -17.944 -55.159 1.00 84.00 175 VAL A CA 1
ATOM 1304 C C . VAL A 1 175 ? 10.093 -16.997 -54.600 1.00 84.00 175 VAL A C 1
ATOM 1306 O O . VAL A 1 175 ? 11.296 -17.258 -54.701 1.00 84.00 175 VAL A O 1
ATOM 1309 N N . GLU A 1 176 ? 9.638 -15.880 -54.042 1.00 85.00 176 GLU A N 1
ATOM 1310 C CA . GLU A 1 176 ? 10.487 -14.965 -53.288 1.00 85.00 176 GLU A CA 1
ATOM 1311 C C . GLU A 1 176 ? 10.731 -15.544 -51.892 1.00 85.00 176 GLU A C 1
ATOM 1313 O O . GLU A 1 176 ? 9.804 -15.943 -51.192 1.00 85.00 176 GLU A O 1
ATOM 1318 N N . SER A 1 177 ? 12.000 -15.637 -51.510 1.00 85.50 177 SER A N 1
ATOM 1319 C CA . SER A 1 177 ? 12.435 -16.152 -50.211 1.00 85.50 177 SER A CA 1
ATOM 1320 C C . SER A 1 177 ? 13.478 -15.218 -49.605 1.00 85.50 177 SER A C 1
ATOM 1322 O O . SER A 1 177 ? 14.111 -14.436 -50.316 1.00 85.50 177 SER A O 1
ATOM 1324 N N . THR A 1 178 ? 13.683 -15.268 -48.291 1.00 87.94 178 THR A N 1
ATOM 1325 C CA . THR A 1 178 ? 14.743 -14.486 -47.642 1.00 87.94 178 THR A CA 1
ATOM 1326 C C . THR A 1 178 ? 16.119 -14.989 -48.083 1.00 87.94 178 THR A C 1
ATOM 1328 O O . THR A 1 178 ? 16.350 -16.189 -48.239 1.00 87.94 178 THR A O 1
ATOM 1331 N N . CYS A 1 179 ? 17.062 -14.075 -48.323 1.00 85.81 179 CYS A N 1
ATOM 1332 C CA . CYS A 1 179 ? 18.404 -14.459 -48.753 1.00 85.81 179 CYS A CA 1
ATOM 1333 C C . CYS A 1 179 ? 19.093 -15.293 -47.653 1.00 85.81 179 CYS A C 1
ATOM 1335 O O . CYS A 1 179 ? 19.317 -14.771 -46.556 1.00 85.81 179 CYS A O 1
ATOM 1337 N N . PRO A 1 180 ? 19.525 -16.538 -47.933 1.00 82.00 180 PRO A N 1
ATOM 1338 C CA . PRO A 1 180 ? 20.055 -17.442 -46.909 1.00 82.00 180 PRO A CA 1
ATOM 1339 C C . PRO A 1 180 ? 21.392 -16.973 -46.319 1.00 82.00 180 PRO A C 1
ATOM 1341 O O . PRO A 1 180 ? 21.776 -17.412 -45.242 1.00 82.00 180 PRO A O 1
ATOM 1344 N N . LYS A 1 181 ? 22.112 -16.069 -47.004 1.00 81.56 181 LYS A N 1
ATOM 1345 C CA . LYS A 1 181 ? 23.400 -15.539 -46.526 1.00 81.56 181 LYS A CA 1
ATOM 1346 C C . LYS A 1 181 ? 23.288 -14.334 -45.595 1.00 81.56 181 LYS A C 1
ATOM 1348 O O . LYS A 1 181 ? 24.191 -14.128 -44.795 1.00 81.56 181 LYS A O 1
ATOM 1353 N N . CYS A 1 182 ? 22.253 -13.507 -45.730 1.00 78.06 182 CYS A N 1
ATOM 1354 C CA . CYS A 1 182 ? 22.078 -12.312 -44.891 1.00 78.06 182 CYS A CA 1
ATOM 1355 C C . CYS A 1 182 ? 20.812 -12.353 -44.028 1.00 78.06 182 CYS A C 1
ATOM 1357 O O . CYS A 1 182 ? 20.544 -11.395 -43.304 1.00 78.06 182 CYS A O 1
ATOM 1359 N N . GLY A 1 183 ? 20.019 -13.425 -44.127 1.00 79.81 183 GLY A N 1
ATOM 1360 C CA . GLY A 1 183 ? 18.801 -13.610 -43.340 1.00 79.81 183 GLY A CA 1
ATOM 1361 C C . GLY A 1 183 ? 17.764 -12.504 -43.543 1.00 79.81 183 GLY A C 1
ATOM 1362 O O . GLY A 1 183 ? 17.005 -12.225 -42.628 1.00 79.81 183 GLY A O 1
ATOM 1363 N N . GLY A 1 184 ? 17.761 -11.826 -44.698 1.00 77.62 184 GLY A N 1
ATOM 1364 C CA . GLY A 1 184 ? 16.841 -10.715 -44.978 1.00 77.62 184 GLY A CA 1
ATOM 1365 C C . GLY A 1 184 ? 17.417 -9.310 -44.781 1.00 77.62 184 GLY A C 1
ATOM 1366 O O . GLY A 1 184 ? 16.882 -8.358 -45.332 1.00 77.62 184 GLY A O 1
ATOM 1367 N N . THR A 1 185 ? 18.549 -9.146 -44.091 1.00 77.00 185 THR A N 1
ATOM 1368 C CA . THR A 1 185 ? 19.085 -7.805 -43.760 1.00 77.00 185 THR A CA 1
ATOM 1369 C C . THR A 1 185 ? 19.741 -7.067 -44.936 1.00 77.00 185 THR A C 1
ATOM 1371 O O . THR A 1 185 ? 20.065 -5.885 -44.826 1.00 77.00 185 THR A O 1
ATOM 1374 N N . GLY A 1 186 ? 20.018 -7.757 -46.050 1.00 76.50 186 GLY A N 1
ATOM 1375 C CA . GLY A 1 186 ? 20.702 -7.193 -47.228 1.00 76.50 186 GLY A CA 1
ATOM 1376 C C . GLY A 1 186 ? 22.187 -6.863 -47.011 1.00 76.50 186 GLY A C 1
ATOM 1377 O O . GLY A 1 186 ? 22.926 -6.604 -47.964 1.00 76.50 186 GLY A O 1
ATOM 1378 N N . LYS A 1 187 ? 22.656 -6.936 -45.767 1.00 80.12 187 LYS A N 1
ATOM 1379 C CA . LYS A 1 187 ? 23.986 -6.538 -45.323 1.00 80.12 187 LYS A CA 1
ATOM 1380 C C . LYS A 1 187 ? 24.666 -7.703 -44.612 1.00 80.12 187 LYS A C 1
ATOM 1382 O O . LYS A 1 187 ? 24.010 -8.585 -44.070 1.00 80.12 187 LYS A O 1
ATOM 1387 N N . PHE A 1 188 ? 25.986 -7.733 -44.664 1.00 76.88 188 PHE A N 1
ATOM 1388 C CA . PHE A 1 188 ? 26.808 -8.739 -44.014 1.00 76.88 188 PHE A CA 1
ATOM 1389 C C . PHE A 1 188 ? 27.815 -8.033 -43.114 1.00 76.88 188 PHE A C 1
ATOM 1391 O O . PHE A 1 188 ? 28.500 -7.105 -43.549 1.00 76.88 188 PHE A O 1
ATOM 1398 N N . THR A 1 189 ? 27.902 -8.477 -41.864 1.00 73.00 189 THR A N 1
ATOM 1399 C CA . THR A 1 189 ? 28.877 -7.955 -40.910 1.00 73.00 189 THR A CA 1
ATOM 1400 C C . THR A 1 189 ? 29.667 -9.114 -40.326 1.00 73.00 189 THR A C 1
ATOM 1402 O O . THR A 1 189 ? 29.093 -10.068 -39.815 1.00 73.00 189 THR A O 1
ATOM 1405 N N . THR A 1 190 ? 30.992 -9.027 -40.405 1.00 74.38 190 THR A N 1
ATOM 1406 C CA . THR A 1 190 ? 31.934 -10.017 -39.861 1.00 74.38 190 THR A CA 1
ATOM 1407 C C . THR A 1 190 ? 32.263 -9.782 -38.387 1.00 74.38 190 THR A C 1
ATOM 1409 O O . THR A 1 190 ? 32.718 -10.701 -37.712 1.00 74.38 190 THR A O 1
ATOM 1412 N N . ILE A 1 191 ? 32.036 -8.566 -37.875 1.00 81.25 191 ILE A N 1
ATOM 1413 C CA . ILE A 1 191 ? 32.412 -8.159 -36.517 1.00 81.25 191 ILE A CA 1
ATOM 1414 C C . ILE A 1 191 ? 31.159 -7.854 -35.692 1.00 81.25 191 ILE A C 1
ATOM 1416 O O . ILE A 1 191 ? 30.509 -6.825 -35.875 1.00 81.25 191 ILE A O 1
ATOM 1420 N N . PHE A 1 192 ? 30.856 -8.725 -34.736 1.00 84.81 192 PHE A N 1
ATOM 1421 C CA . PHE A 1 192 ? 29.757 -8.531 -33.791 1.00 84.81 192 PHE A CA 1
ATOM 1422 C C . PHE A 1 192 ? 30.210 -7.770 -32.543 1.00 84.81 192 PHE A C 1
ATOM 1424 O O . PHE A 1 192 ? 31.379 -7.797 -32.148 1.00 84.81 192 PHE A O 1
ATOM 1431 N N . CYS A 1 193 ? 29.273 -7.074 -31.899 1.00 86.50 193 CYS A N 1
ATOM 1432 C CA . CYS A 1 193 ? 29.540 -6.413 -30.626 1.00 86.50 193 CYS A CA 1
ATOM 1433 C C . CYS A 1 193 ? 29.904 -7.455 -29.556 1.00 86.50 193 CYS A C 1
ATOM 1435 O O . CYS A 1 193 ? 29.167 -8.413 -29.350 1.00 86.50 193 CYS A O 1
ATOM 1437 N N . LYS A 1 194 ? 31.006 -7.254 -28.824 1.00 87.69 194 LYS A N 1
ATOM 1438 C CA . LYS A 1 194 ? 31.446 -8.195 -27.776 1.00 87.69 194 LYS A CA 1
ATOM 1439 C C . LYS A 1 194 ? 30.462 -8.292 -26.602 1.00 87.69 194 LYS A C 1
ATOM 1441 O O . LYS A 1 194 ? 30.336 -9.357 -26.010 1.00 87.69 194 LYS A O 1
ATOM 1446 N N . SER A 1 195 ? 29.766 -7.198 -26.284 1.00 88.00 195 SER A N 1
ATOM 1447 C CA . SER A 1 195 ? 28.879 -7.107 -25.117 1.00 88.00 195 SER A CA 1
ATOM 1448 C C . SER A 1 195 ? 27.528 -7.796 -25.320 1.00 88.00 195 SER A C 1
ATOM 1450 O O . SER A 1 195 ? 27.053 -8.447 -24.400 1.00 88.00 195 SER A O 1
ATOM 1452 N N . CYS A 1 196 ? 26.916 -7.673 -26.505 1.00 86.50 196 CYS A N 1
ATOM 1453 C CA . CYS A 1 196 ? 25.635 -8.325 -26.827 1.00 86.50 196 CYS A CA 1
ATOM 1454 C C . CYS A 1 196 ? 25.764 -9.500 -27.803 1.00 86.50 196 CYS A C 1
ATOM 1456 O O . CYS A 1 196 ? 24.766 -10.115 -28.142 1.00 86.50 196 CYS A O 1
ATOM 1458 N N . LYS A 1 197 ? 26.966 -9.792 -28.315 1.00 87.00 197 LYS A N 1
ATOM 1459 C CA . LYS A 1 197 ? 27.234 -10.877 -29.279 1.00 87.00 197 LYS A CA 1
ATOM 1460 C C . LYS A 1 197 ? 26.331 -10.858 -30.525 1.00 87.00 197 LYS A C 1
ATOM 1462 O O . LYS A 1 197 ? 26.099 -11.893 -31.134 1.00 87.00 197 LYS A O 1
ATOM 1467 N N . GLY A 1 198 ? 25.854 -9.676 -30.922 1.00 82.50 198 GLY A N 1
ATOM 1468 C CA . GLY A 1 198 ? 24.943 -9.500 -32.058 1.00 82.50 198 GLY A CA 1
ATOM 1469 C C . GLY A 1 198 ? 23.454 -9.452 -31.696 1.00 82.50 198 GLY A C 1
ATOM 1470 O O . GLY A 1 198 ? 22.661 -9.079 -32.552 1.00 82.50 198 GLY A O 1
ATOM 1471 N N . GLU A 1 199 ? 23.073 -9.717 -30.442 1.00 83.25 199 GLU A N 1
ATOM 1472 C CA . GLU A 1 199 ? 21.670 -9.734 -29.982 1.00 83.25 199 GLU A CA 1
ATOM 1473 C C . GLU A 1 199 ? 21.063 -8.341 -29.767 1.00 83.25 199 GLU A C 1
ATOM 1475 O O . GLU A 1 199 ? 19.865 -8.224 -29.540 1.00 83.25 199 GLU A O 1
ATOM 1480 N N . ARG A 1 200 ? 21.873 -7.271 -29.829 1.00 87.12 200 ARG A N 1
ATOM 1481 C CA . ARG A 1 200 ? 21.478 -5.847 -29.677 1.00 87.12 200 ARG A CA 1
ATOM 1482 C C . ARG A 1 200 ? 20.959 -5.441 -28.291 1.00 87.12 200 ARG A C 1
ATOM 1484 O O . ARG A 1 200 ? 21.089 -4.271 -27.922 1.00 87.12 200 ARG A O 1
ATOM 1491 N N . VAL A 1 201 ? 20.477 -6.385 -27.492 1.00 91.06 201 VAL A N 1
ATOM 1492 C CA . VAL A 1 201 ? 20.058 -6.207 -26.098 1.00 91.06 201 VAL A CA 1
ATOM 1493 C C . VAL A 1 201 ? 20.992 -6.940 -25.132 1.00 91.06 201 VAL A C 1
ATOM 1495 O O . VAL A 1 201 ? 21.730 -7.843 -25.514 1.00 91.06 201 VAL A O 1
ATOM 1498 N N . VAL A 1 202 ? 21.000 -6.514 -23.872 1.00 92.44 202 VAL A N 1
ATOM 1499 C CA . VAL A 1 202 ? 21.721 -7.148 -22.758 1.00 92.44 202 VAL A CA 1
ATOM 1500 C C . VAL A 1 202 ? 20.819 -7.176 -21.527 1.00 92.44 202 VAL A C 1
ATOM 1502 O O . VAL A 1 202 ? 20.043 -6.247 -21.311 1.00 92.44 202 VAL A O 1
ATOM 1505 N N . ARG A 1 203 ? 20.907 -8.221 -20.698 1.00 91.75 203 ARG A N 1
ATOM 1506 C CA . ARG A 1 203 ? 20.195 -8.242 -19.411 1.00 91.75 203 ARG A CA 1
ATOM 1507 C C . ARG A 1 203 ? 20.884 -7.321 -18.411 1.00 91.75 203 ARG A C 1
ATOM 1509 O O . ARG A 1 203 ? 22.101 -7.388 -18.253 1.00 91.75 203 ARG A O 1
ATOM 1516 N N . GLY A 1 204 ? 20.109 -6.503 -17.711 1.00 91.50 204 GLY A N 1
ATOM 1517 C CA . GLY A 1 204 ? 20.618 -5.747 -16.575 1.00 91.50 204 GLY A CA 1
ATOM 1518 C C . GLY A 1 204 ? 19.528 -5.083 -15.744 1.00 91.50 204 GLY A C 1
ATOM 1519 O O . GLY A 1 204 ? 18.335 -5.177 -16.042 1.00 91.50 204 GLY A O 1
ATOM 1520 N N . THR A 1 205 ? 19.968 -4.412 -14.681 1.00 93.19 205 THR A N 1
ATOM 1521 C CA . THR A 1 205 ? 19.086 -3.753 -13.718 1.00 93.19 205 THR A CA 1
ATOM 1522 C C . THR A 1 205 ? 18.630 -2.397 -14.240 1.00 93.19 205 THR A C 1
ATOM 1524 O O . THR A 1 205 ? 19.455 -1.531 -14.534 1.00 93.19 205 THR A O 1
ATOM 1527 N N . LYS A 1 206 ? 17.317 -2.179 -14.283 1.00 90.56 206 LYS A N 1
ATOM 1528 C CA . LYS A 1 206 ? 16.696 -0.890 -14.582 1.00 90.56 206 LYS A CA 1
ATOM 1529 C C . LYS A 1 206 ? 15.997 -0.374 -13.331 1.00 90.56 206 LYS A C 1
ATOM 1531 O O . LYS A 1 206 ? 15.220 -1.102 -12.717 1.00 90.56 206 LYS A O 1
ATOM 1536 N N . THR A 1 207 ? 16.262 0.879 -12.977 1.00 93.69 207 THR A N 1
ATOM 1537 C CA . THR A 1 207 ? 15.604 1.556 -11.854 1.00 93.69 207 THR A CA 1
ATOM 1538 C C . THR A 1 207 ? 14.560 2.525 -12.388 1.00 93.69 207 THR A C 1
ATOM 1540 O O . THR A 1 207 ? 14.858 3.353 -13.251 1.00 93.69 207 THR A O 1
ATOM 1543 N N . VAL A 1 208 ? 13.331 2.428 -11.889 1.00 92.75 208 VAL A N 1
ATOM 1544 C CA . VAL A 1 208 ? 12.220 3.311 -12.255 1.00 92.75 208 VAL A CA 1
ATOM 1545 C C . VAL A 1 208 ? 11.607 3.894 -10.988 1.00 92.75 208 VAL A C 1
ATOM 1547 O O . VAL A 1 208 ? 11.318 3.168 -10.040 1.00 92.75 208 VAL A O 1
ATOM 1550 N N . LYS A 1 209 ? 11.408 5.213 -10.981 1.00 93.88 209 LYS A N 1
ATOM 1551 C CA . LYS A 1 209 ? 10.654 5.906 -9.937 1.00 93.88 209 LYS A CA 1
ATOM 1552 C C . LYS A 1 209 ? 9.164 5.638 -10.151 1.00 93.88 209 LYS A C 1
ATOM 1554 O O . LYS A 1 209 ? 8.647 5.926 -11.231 1.00 93.88 209 LYS A O 1
ATOM 1559 N N . LEU A 1 210 ? 8.511 5.068 -9.148 1.00 93.31 210 LEU A N 1
ATOM 1560 C CA . LEU A 1 210 ? 7.080 4.802 -9.122 1.00 93.31 210 LEU A CA 1
ATOM 1561 C C . LEU A 1 210 ? 6.438 5.664 -8.037 1.00 93.31 210 LEU A C 1
ATOM 1563 O O . LEU A 1 210 ? 6.834 5.593 -6.873 1.00 93.31 210 LEU A O 1
ATOM 1567 N N . ASP A 1 211 ? 5.433 6.436 -8.430 1.00 92.00 211 ASP A N 1
ATOM 1568 C CA . ASP A 1 211 ? 4.576 7.162 -7.500 1.00 92.00 211 ASP A CA 1
ATOM 1569 C C . ASP A 1 211 ? 3.317 6.326 -7.250 1.00 92.00 211 ASP A C 1
ATOM 1571 O O . ASP A 1 211 ? 2.511 6.091 -8.154 1.00 92.00 211 ASP A O 1
ATOM 1575 N N . VAL A 1 212 ? 3.189 5.826 -6.022 1.00 91.81 212 VAL A N 1
ATOM 1576 C CA . VAL A 1 212 ? 2.026 5.080 -5.544 1.00 91.81 212 VAL A CA 1
ATOM 1577 C C . VAL A 1 212 ? 1.030 6.086 -4.988 1.00 91.81 212 VAL A C 1
ATOM 1579 O O . VAL A 1 212 ? 1.332 6.821 -4.046 1.00 91.81 212 VAL A O 1
ATOM 1582 N N . MET A 1 213 ? -0.154 6.132 -5.597 1.00 89.00 213 MET A N 1
ATOM 1583 C CA . MET A 1 213 ? -1.236 7.006 -5.152 1.00 89.00 213 MET A CA 1
ATOM 1584 C C . MET A 1 213 ? -1.734 6.598 -3.755 1.00 89.00 213 MET A C 1
ATOM 1586 O O . MET A 1 213 ? -1.648 5.423 -3.400 1.00 89.00 213 MET A O 1
ATOM 1590 N N . PRO A 1 214 ? -2.262 7.541 -2.960 1.00 89.88 214 PRO A N 1
ATOM 1591 C CA . PRO A 1 214 ? -2.926 7.208 -1.705 1.00 89.88 214 PRO A CA 1
ATOM 1592 C C . PRO A 1 214 ? -4.170 6.342 -1.945 1.00 89.88 214 PRO A C 1
ATOM 1594 O O . PRO A 1 214 ? -4.855 6.490 -2.961 1.00 89.88 214 PRO A O 1
ATOM 1597 N N . GLY A 1 215 ? -4.474 5.466 -0.988 1.00 88.12 215 GLY A N 1
ATOM 1598 C CA . GLY A 1 215 ? -5.697 4.659 -0.974 1.00 88.12 215 GLY A CA 1
ATOM 1599 C C . GLY A 1 215 ? -5.665 3.404 -1.849 1.00 88.12 215 GLY A C 1
ATOM 1600 O O . GLY A 1 215 ? -6.714 2.810 -2.080 1.00 88.12 215 GLY A O 1
ATOM 1601 N N . VAL A 1 216 ? -4.489 2.980 -2.314 1.00 90.62 216 VAL A N 1
ATOM 1602 C CA . VAL A 1 216 ? -4.318 1.776 -3.148 1.00 90.62 216 VAL A CA 1
ATOM 1603 C C . VAL A 1 216 ? -4.678 0.501 -2.380 1.00 90.62 216 VAL A C 1
ATOM 1605 O O . VAL A 1 216 ? -4.354 0.384 -1.196 1.00 90.62 216 VAL A O 1
ATOM 1608 N N . ASP A 1 217 ? -5.343 -0.443 -3.046 1.00 89.62 217 ASP A N 1
ATOM 1609 C CA . ASP A 1 217 ? -5.741 -1.743 -2.503 1.00 89.62 217 ASP A CA 1
ATOM 1610 C C . ASP A 1 217 ? -4.668 -2.829 -2.708 1.00 89.62 217 ASP A C 1
ATOM 1612 O O . ASP A 1 217 ? -3.739 -2.706 -3.512 1.00 89.62 217 ASP A O 1
ATOM 1616 N N . ASP A 1 218 ? -4.783 -3.923 -1.951 1.00 91.50 218 ASP A N 1
ATOM 1617 C CA . ASP A 1 218 ? -3.922 -5.092 -2.144 1.00 91.50 218 ASP A CA 1
ATOM 1618 C C . ASP A 1 218 ? -4.241 -5.789 -3.475 1.00 91.50 218 ASP A C 1
ATOM 1620 O O . ASP A 1 218 ? -5.398 -6.064 -3.788 1.00 91.50 218 ASP A O 1
ATOM 1624 N N . GLY A 1 219 ? -3.208 -6.082 -4.267 1.00 91.19 219 GLY A N 1
ATOM 1625 C CA . GLY A 1 219 ? -3.350 -6.675 -5.599 1.00 91.19 219 GLY A CA 1
ATOM 1626 C C . GLY A 1 219 ? -3.531 -5.667 -6.738 1.00 91.19 219 GLY A C 1
ATOM 1627 O O . GLY A 1 219 ? -3.487 -6.064 -7.909 1.00 91.19 219 GLY A O 1
ATOM 1628 N N . ASP A 1 220 ? -3.648 -4.371 -6.439 1.00 91.31 220 ASP A N 1
ATOM 1629 C CA . ASP A 1 220 ? -3.725 -3.331 -7.462 1.00 91.31 220 ASP A CA 1
ATOM 1630 C C . ASP A 1 220 ? -2.488 -3.343 -8.362 1.00 91.31 220 ASP A C 1
ATOM 1632 O O . ASP A 1 220 ? -1.348 -3.479 -7.913 1.00 91.31 220 ASP A O 1
ATOM 1636 N N . THR A 1 221 ? -2.706 -3.191 -9.669 1.00 93.44 221 THR A N 1
ATOM 1637 C CA . THR A 1 221 ? -1.625 -3.225 -10.658 1.00 93.44 221 THR A CA 1
ATOM 1638 C C . THR A 1 221 ? -1.477 -1.882 -11.358 1.00 93.44 221 THR A C 1
ATOM 1640 O O . THR A 1 221 ? -2.366 -1.431 -12.079 1.00 93.44 221 THR A O 1
ATOM 1643 N N . ILE A 1 222 ? -0.306 -1.265 -11.203 1.00 92.62 222 ILE A N 1
ATOM 1644 C CA . ILE A 1 222 ? 0.066 -0.026 -11.885 1.00 92.62 222 ILE A CA 1
ATOM 1645 C C . ILE A 1 222 ? 0.837 -0.369 -13.160 1.00 92.62 222 ILE A C 1
ATOM 1647 O O . ILE A 1 222 ? 1.874 -1.034 -13.119 1.00 92.62 222 ILE A O 1
ATOM 1651 N N . ARG A 1 223 ? 0.350 0.111 -14.308 1.00 94.06 223 ARG A N 1
ATOM 1652 C CA . ARG A 1 223 ? 1.025 -0.034 -15.604 1.00 94.06 223 ARG A CA 1
ATOM 1653 C C . ARG A 1 223 ? 1.868 1.198 -15.909 1.00 94.06 223 ARG A C 1
ATOM 1655 O O . ARG A 1 223 ? 1.346 2.300 -16.057 1.00 94.06 223 ARG A O 1
ATOM 1662 N N . LEU A 1 224 ? 3.166 0.989 -16.086 1.00 92.88 224 LEU A N 1
ATOM 1663 C CA . LEU A 1 224 ? 4.111 1.985 -16.566 1.00 92.88 224 LEU A CA 1
ATOM 1664 C C . LEU A 1 224 ? 4.448 1.709 -18.033 1.00 92.88 224 LEU A C 1
ATOM 1666 O O . LEU A 1 224 ? 5.146 0.747 -18.370 1.00 92.88 224 LEU A O 1
ATOM 1670 N N . MET A 1 225 ? 3.947 2.585 -18.903 1.00 91.44 225 MET A N 1
ATOM 1671 C CA . MET A 1 225 ? 4.089 2.463 -20.353 1.00 91.44 225 MET A CA 1
ATOM 1672 C C . MET A 1 225 ? 5.556 2.553 -20.785 1.00 91.44 225 MET A C 1
ATOM 1674 O O . MET A 1 225 ? 6.278 3.457 -20.353 1.00 91.44 225 MET A O 1
ATOM 1678 N N . ARG A 1 226 ? 5.995 1.655 -21.675 1.00 90.00 226 ARG A N 1
ATOM 1679 C CA . ARG A 1 226 ? 7.341 1.633 -22.283 1.00 90.00 226 ARG A CA 1
ATOM 1680 C C . ARG A 1 226 ? 8.486 1.569 -21.264 1.00 90.00 226 ARG A C 1
ATOM 1682 O O . ARG A 1 226 ? 9.618 1.977 -21.544 1.00 90.00 226 ARG A O 1
ATOM 1689 N N . LYS A 1 227 ? 8.207 1.111 -20.041 1.00 91.38 227 LYS A N 1
ATOM 1690 C CA . LYS A 1 227 ? 9.208 0.960 -18.974 1.00 91.38 227 LYS A CA 1
ATOM 1691 C C . LYS A 1 227 ? 9.693 -0.476 -18.793 1.00 91.38 227 LYS A C 1
ATOM 1693 O O . LYS A 1 227 ? 10.663 -0.644 -18.060 1.00 91.38 227 LYS A O 1
ATOM 1698 N N . GLY A 1 228 ? 9.128 -1.450 -19.498 1.00 90.69 228 GLY A N 1
ATOM 1699 C CA . GLY A 1 228 ? 9.563 -2.846 -19.527 1.00 90.69 228 GLY A CA 1
ATOM 1700 C C . GLY A 1 228 ? 10.842 -3.074 -20.340 1.00 90.69 228 GLY A C 1
ATOM 1701 O O . GLY A 1 228 ? 11.750 -2.226 -20.345 1.00 90.69 228 GLY A O 1
ATOM 1702 N N . GLY A 1 229 ? 10.908 -4.237 -20.990 1.00 90.19 229 GLY A N 1
ATOM 1703 C CA . GLY A 1 229 ? 12.076 -4.715 -21.722 1.00 90.19 229 GLY A CA 1
ATOM 1704 C C . GLY A 1 229 ? 12.295 -4.020 -23.058 1.00 90.19 229 GLY A C 1
ATOM 1705 O O . GLY A 1 229 ? 11.365 -3.534 -23.704 1.00 90.19 229 GLY A O 1
ATOM 1706 N N . ALA A 1 230 ? 13.559 -3.961 -23.460 1.00 89.62 230 ALA A N 1
ATOM 1707 C CA . ALA A 1 230 ? 13.973 -3.525 -24.780 1.00 89.62 230 ALA A CA 1
ATOM 1708 C C . ALA A 1 230 ? 13.767 -4.628 -25.816 1.00 89.62 230 ALA A C 1
ATOM 1710 O O . ALA A 1 230 ? 13.998 -5.807 -25.537 1.00 89.62 230 ALA A O 1
ATOM 1711 N N . ASP A 1 231 ? 13.367 -4.203 -27.008 1.00 88.44 231 ASP A N 1
ATOM 1712 C CA . ASP A 1 231 ? 13.207 -5.062 -28.170 1.00 88.44 231 ASP A CA 1
ATOM 1713 C C . ASP A 1 231 ? 14.524 -5.156 -28.966 1.00 88.44 231 ASP A C 1
ATOM 1715 O O . ASP A 1 231 ? 15.143 -4.115 -29.223 1.00 88.44 231 ASP A O 1
ATOM 1719 N N . PRO A 1 232 ? 14.970 -6.356 -29.382 1.00 81.94 232 PRO A N 1
ATOM 1720 C CA . PRO A 1 232 ? 16.155 -6.525 -30.226 1.00 81.94 232 PRO A CA 1
ATOM 1721 C C . PRO A 1 232 ? 16.026 -5.853 -31.595 1.00 81.94 232 PRO A C 1
ATOM 1723 O O . PRO A 1 232 ? 17.017 -5.379 -32.153 1.00 81.94 232 PRO A O 1
ATOM 1726 N N . ASP A 1 233 ? 14.817 -5.790 -32.147 1.00 81.62 233 ASP A N 1
ATOM 1727 C CA . ASP A 1 233 ? 14.568 -5.233 -33.476 1.00 81.62 233 ASP A CA 1
ATOM 1728 C C . ASP A 1 233 ? 14.344 -3.717 -33.454 1.00 81.62 233 ASP A C 1
ATOM 1730 O O . ASP A 1 233 ? 14.169 -3.093 -34.500 1.00 81.62 233 ASP A O 1
ATOM 1734 N N . GLY A 1 234 ? 14.449 -3.096 -32.274 1.00 77.25 234 GLY A N 1
ATOM 1735 C CA . GLY A 1 234 ? 14.288 -1.656 -32.108 1.00 77.25 234 GLY A CA 1
ATOM 1736 C C . GLY A 1 234 ? 12.834 -1.200 -32.208 1.00 77.25 234 GLY A C 1
ATOM 1737 O O . GLY A 1 234 ? 12.585 -0.005 -32.381 1.00 77.25 234 GLY A O 1
ATOM 1738 N N . ASN A 1 235 ? 11.878 -2.127 -32.086 1.00 84.06 235 ASN A N 1
ATOM 1739 C CA . ASN A 1 235 ? 10.467 -1.790 -31.977 1.00 84.06 235 ASN A CA 1
ATOM 1740 C C . ASN A 1 235 ? 10.157 -1.158 -30.607 1.00 84.06 235 ASN A C 1
ATOM 1742 O O . ASN A 1 235 ? 11.035 -0.873 -29.787 1.00 84.06 235 ASN A O 1
ATOM 1746 N N . GLN A 1 236 ? 8.875 -0.899 -30.351 1.00 87.19 236 GLN A N 1
ATOM 1747 C CA . GLN A 1 236 ? 8.431 -0.279 -29.108 1.00 87.19 236 GLN A CA 1
ATOM 1748 C C . GLN A 1 236 ? 8.862 -1.095 -27.876 1.00 87.19 236 GLN A C 1
ATOM 1750 O O . GLN A 1 236 ? 8.737 -2.312 -27.856 1.00 87.19 236 GLN A O 1
ATOM 1755 N N . LEU A 1 237 ? 9.333 -0.417 -26.824 1.00 89.56 237 LEU A N 1
ATOM 1756 C CA . LEU A 1 237 ? 9.645 -1.047 -25.536 1.00 89.56 237 LEU A CA 1
ATOM 1757 C C . LEU A 1 237 ? 8.395 -1.679 -24.911 1.00 89.56 237 LEU A C 1
ATOM 1759 O O . LEU A 1 237 ? 7.306 -1.105 -25.003 1.00 89.56 237 LEU A O 1
ATOM 1763 N N . GLY A 1 238 ? 8.585 -2.788 -24.200 1.00 90.75 238 GLY A N 1
ATOM 1764 C CA . GLY A 1 238 ? 7.530 -3.406 -23.404 1.00 90.75 238 GLY A CA 1
ATOM 1765 C C . GLY A 1 238 ? 7.085 -2.524 -22.239 1.00 90.75 238 GLY A C 1
ATOM 1766 O O . GLY A 1 238 ? 7.733 -1.535 -21.876 1.00 90.75 238 GLY A O 1
ATOM 1767 N N . ASP A 1 239 ? 5.984 -2.901 -21.606 1.00 92.88 239 ASP A N 1
ATOM 1768 C CA . ASP A 1 239 ? 5.438 -2.224 -20.435 1.00 92.88 239 ASP A CA 1
ATOM 1769 C C . ASP A 1 239 ? 5.880 -2.892 -19.134 1.00 92.88 239 ASP A C 1
ATOM 1771 O O . ASP A 1 239 ? 6.230 -4.072 -19.092 1.00 92.88 239 ASP A O 1
ATOM 1775 N N . LEU A 1 240 ? 5.866 -2.124 -18.048 1.00 94.56 240 LEU A N 1
ATOM 1776 C CA . LEU A 1 240 ? 6.105 -2.633 -16.704 1.00 94.56 240 LEU A CA 1
ATOM 1777 C C . LEU A 1 240 ? 4.783 -2.640 -15.934 1.00 94.56 240 LEU A C 1
ATOM 1779 O O . LEU A 1 240 ? 4.152 -1.599 -15.770 1.00 94.56 240 LEU A O 1
ATOM 1783 N N . PHE A 1 241 ? 4.388 -3.806 -15.444 1.00 95.31 241 PHE A N 1
ATOM 1784 C CA . PHE A 1 241 ? 3.240 -3.997 -14.570 1.00 95.31 241 PHE A CA 1
ATOM 1785 C C . PHE A 1 241 ? 3.746 -4.196 -13.146 1.00 95.31 241 PHE A C 1
ATOM 1787 O O . PHE A 1 241 ? 4.437 -5.175 -12.859 1.00 95.31 241 PHE A O 1
ATOM 1794 N N . VAL A 1 242 ? 3.420 -3.258 -12.263 1.00 95.38 242 VAL A N 1
ATOM 1795 C CA . VAL A 1 242 ? 3.777 -3.329 -10.848 1.00 95.38 242 VAL A CA 1
ATOM 1796 C C . VAL A 1 242 ? 2.539 -3.703 -10.052 1.00 95.38 242 VAL A C 1
ATOM 1798 O O . VAL A 1 242 ? 1.624 -2.894 -9.944 1.00 95.38 242 VAL A O 1
ATOM 1801 N N . THR A 1 243 ? 2.507 -4.914 -9.507 1.00 95.88 243 THR A N 1
ATOM 1802 C CA . THR A 1 243 ? 1.438 -5.363 -8.607 1.00 95.88 243 THR A CA 1
ATOM 1803 C C . THR A 1 243 ? 1.806 -5.007 -7.174 1.00 95.88 243 THR A C 1
ATOM 1805 O O . THR A 1 243 ? 2.877 -5.380 -6.687 1.00 95.88 243 THR A O 1
ATOM 1808 N N . ILE A 1 244 ? 0.934 -4.274 -6.499 1.00 94.94 244 ILE A N 1
ATOM 1809 C CA . ILE A 1 244 ? 1.148 -3.809 -5.136 1.00 94.94 244 ILE A CA 1
ATOM 1810 C C . ILE A 1 244 ? 0.701 -4.897 -4.170 1.00 94.94 244 ILE A C 1
ATOM 1812 O O . ILE A 1 244 ? -0.366 -5.484 -4.321 1.00 94.94 244 ILE A O 1
ATOM 1816 N N . LYS A 1 245 ? 1.564 -5.184 -3.197 1.00 94.88 245 LYS A N 1
ATOM 1817 C CA . LYS A 1 245 ? 1.285 -6.086 -2.084 1.00 94.88 245 LYS A CA 1
ATOM 1818 C C . LYS A 1 245 ? 1.333 -5.289 -0.792 1.00 94.88 245 LYS A C 1
ATOM 1820 O O . LYS A 1 245 ? 2.403 -4.813 -0.401 1.00 94.88 245 LYS A O 1
ATOM 1825 N N . VAL A 1 246 ? 0.187 -5.127 -0.147 1.00 94.12 246 VAL A N 1
ATOM 1826 C CA . VAL A 1 246 ? 0.073 -4.374 1.101 1.00 94.12 246 VAL A CA 1
ATOM 1827 C C . VAL A 1 246 ? 0.353 -5.314 2.266 1.00 94.12 246 VAL A C 1
ATOM 1829 O O . VAL A 1 246 ? -0.297 -6.345 2.442 1.00 94.12 246 VAL A O 1
ATOM 1832 N N . ARG A 1 247 ? 1.348 -4.972 3.086 1.00 93.81 247 ARG A N 1
ATOM 1833 C CA . ARG A 1 247 ? 1.626 -5.721 4.314 1.00 93.81 247 ARG A CA 1
ATOM 1834 C C . ARG A 1 247 ? 0.509 -5.492 5.325 1.00 93.81 247 ARG A C 1
ATOM 1836 O O . ARG A 1 247 ? 0.083 -4.358 5.533 1.00 93.81 247 ARG A O 1
ATOM 1843 N N . LYS A 1 248 ? 0.086 -6.574 5.979 1.00 91.44 248 LYS A N 1
ATOM 1844 C CA . LYS A 1 248 ? -0.880 -6.516 7.079 1.00 91.44 248 LYS A CA 1
ATOM 1845 C C . LYS A 1 248 ? -0.284 -5.747 8.254 1.00 91.44 248 LYS A C 1
ATOM 1847 O O . LYS A 1 248 ? 0.872 -5.974 8.611 1.00 91.44 248 LYS A O 1
ATOM 1852 N N . ASP A 1 249 ? -1.091 -4.875 8.838 1.00 93.50 249 ASP A N 1
ATOM 1853 C CA . ASP A 1 249 ? -0.741 -4.117 10.032 1.00 93.50 249 ASP A CA 1
ATOM 1854 C C . ASP A 1 249 ? -1.329 -4.801 11.280 1.00 93.50 249 ASP A C 1
ATOM 1856 O O . ASP A 1 249 ? -2.424 -5.365 11.196 1.00 93.50 249 ASP A O 1
ATOM 1860 N N . PRO A 1 250 ? -0.619 -4.820 12.424 1.00 91.25 250 PRO A N 1
ATOM 1861 C CA . PRO A 1 250 ? -1.147 -5.410 13.653 1.00 91.25 250 PRO A CA 1
ATOM 1862 C C . PRO A 1 250 ? -2.243 -4.564 14.316 1.00 91.25 250 PRO A C 1
ATOM 1864 O O . PRO A 1 250 ? -3.041 -5.114 15.069 1.00 91.25 250 PRO A O 1
ATOM 1867 N N . VAL A 1 251 ? -2.278 -3.251 14.069 1.00 92.00 251 VAL A N 1
ATOM 1868 C CA . VAL A 1 251 ? -3.230 -2.316 14.684 1.00 92.00 251 VAL A CA 1
ATOM 1869 C C . VAL A 1 251 ? -4.430 -2.089 13.771 1.00 92.00 251 VAL A C 1
ATOM 1871 O O . VAL A 1 251 ? -5.571 -2.082 14.234 1.00 92.00 251 VAL A O 1
ATOM 1874 N N . PHE A 1 252 ? -4.179 -1.912 12.473 1.00 94.56 252 PHE A N 1
ATOM 1875 C CA . PHE A 1 252 ? -5.209 -1.533 11.511 1.00 94.56 252 PHE A CA 1
ATOM 1876 C C . PHE A 1 252 ? -5.649 -2.703 10.630 1.00 94.56 252 PHE A C 1
ATOM 1878 O O . PHE A 1 252 ? -4.854 -3.326 9.924 1.00 94.56 252 PHE A O 1
ATOM 1885 N N . ARG A 1 253 ? -6.960 -2.949 10.596 1.00 93.31 253 ARG A N 1
ATOM 1886 C CA . ARG A 1 253 ? -7.601 -3.889 9.670 1.00 93.31 253 ARG A CA 1
ATOM 1887 C C . ARG A 1 253 ? -8.433 -3.112 8.655 1.00 93.31 253 ARG A C 1
ATOM 1889 O O . ARG A 1 253 ? -9.371 -2.424 9.035 1.00 93.31 253 ARG A O 1
ATOM 1896 N N . ARG A 1 254 ? -8.095 -3.199 7.368 1.00 92.50 254 ARG A N 1
ATOM 1897 C CA . ARG A 1 254 ? -8.842 -2.526 6.292 1.00 92.50 254 ARG A CA 1
ATOM 1898 C C . ARG A 1 254 ? -9.964 -3.406 5.762 1.00 92.50 254 ARG A C 1
ATOM 1900 O O . ARG A 1 254 ? -9.721 -4.562 5.422 1.00 92.50 254 ARG A O 1
ATOM 1907 N N . GLU A 1 255 ? -11.145 -2.817 5.620 1.00 91.12 255 GLU A N 1
ATOM 1908 C CA . GLU A 1 255 ? -12.308 -3.407 4.965 1.00 91.12 255 GLU A CA 1
ATOM 1909 C C . GLU A 1 255 ? -12.868 -2.393 3.954 1.00 91.12 255 GLU A C 1
ATOM 1911 O O . GLU A 1 255 ? -13.578 -1.447 4.289 1.00 91.12 255 GLU A O 1
ATOM 1916 N N . GLY A 1 256 ? -12.461 -2.533 2.689 1.00 89.69 256 GLY A N 1
ATOM 1917 C CA . GLY A 1 256 ? -12.780 -1.559 1.645 1.00 89.69 256 GLY A CA 1
ATOM 1918 C C . GLY A 1 256 ? -12.183 -0.177 1.935 1.00 89.69 256 GLY A C 1
ATOM 1919 O O . GLY A 1 256 ? -10.961 -0.023 1.993 1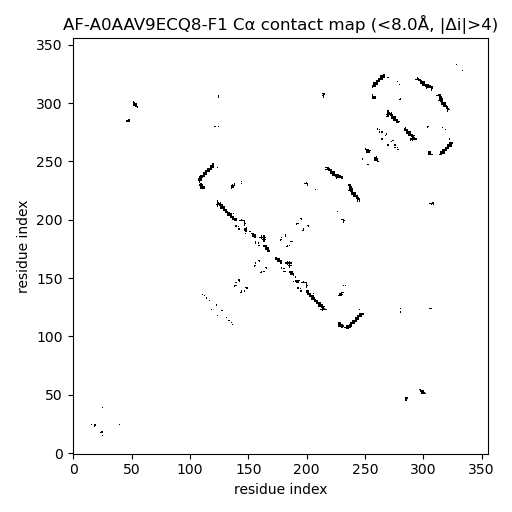.00 89.69 256 GLY A O 1
ATOM 1920 N N . SER A 1 257 ? -13.052 0.829 2.090 1.00 90.50 257 SER A N 1
ATOM 1921 C CA . SER A 1 257 ? -12.659 2.206 2.449 1.00 90.50 257 SER A CA 1
ATOM 1922 C C . SER A 1 257 ? -12.610 2.440 3.963 1.00 90.50 257 SER A C 1
ATOM 1924 O O . SER A 1 257 ? -12.073 3.453 4.415 1.00 90.50 257 SER A O 1
ATOM 1926 N N . ASP A 1 258 ? -13.150 1.508 4.744 1.00 93.56 258 ASP A N 1
ATOM 1927 C CA . ASP A 1 258 ? -13.245 1.620 6.188 1.00 93.56 258 ASP A CA 1
ATOM 1928 C C . ASP A 1 258 ? -12.072 0.910 6.878 1.00 93.56 258 ASP A C 1
ATOM 1930 O O . ASP A 1 258 ? -11.423 0.010 6.328 1.00 93.56 258 ASP A O 1
ATOM 1934 N N . ILE A 1 259 ? -11.769 1.345 8.100 1.00 94.69 259 ILE A N 1
ATOM 1935 C CA . ILE A 1 259 ? -10.708 0.767 8.928 1.00 94.69 259 ILE A CA 1
ATOM 1936 C C . ILE A 1 259 ? -11.282 0.316 10.258 1.00 94.69 259 ILE A C 1
ATOM 1938 O O . ILE A 1 259 ? -12.078 1.013 10.871 1.00 94.69 259 ILE A O 1
ATOM 1942 N N . HIS A 1 260 ? -10.815 -0.823 10.737 1.00 95.06 260 HIS A N 1
ATOM 1943 C CA . HIS A 1 260 ? -11.150 -1.391 12.026 1.00 95.06 260 HIS A CA 1
ATOM 1944 C C . HIS A 1 260 ? -9.912 -1.407 12.920 1.00 95.06 260 HIS A C 1
ATOM 1946 O O . HIS A 1 260 ? -8.835 -1.837 12.500 1.00 95.06 260 HIS A O 1
ATOM 1952 N N . VAL A 1 261 ? -10.087 -0.948 14.155 1.00 95.19 261 VAL A N 1
ATOM 1953 C CA . VAL A 1 261 ? -9.069 -0.957 15.210 1.00 95.19 261 VAL A CA 1
ATOM 1954 C C . VAL A 1 261 ? -9.679 -1.551 16.467 1.00 95.19 261 VAL A C 1
ATOM 1956 O O . VAL A 1 261 ? -10.826 -1.251 16.802 1.00 95.19 261 VAL A O 1
ATOM 1959 N N . ASP A 1 262 ? -8.904 -2.369 17.168 1.00 94.12 262 ASP A N 1
ATOM 1960 C CA . ASP A 1 262 ? -9.305 -2.952 18.443 1.00 94.12 262 ASP A CA 1
ATOM 1961 C C . ASP A 1 262 ? -8.742 -2.101 19.589 1.00 94.12 262 ASP A C 1
ATOM 1963 O O . ASP A 1 262 ? -7.528 -1.989 19.763 1.00 94.12 262 ASP A O 1
ATOM 1967 N N . ALA A 1 263 ? -9.630 -1.473 20.361 1.00 93.88 263 ALA A N 1
ATOM 1968 C CA . ALA A 1 263 ? -9.278 -0.700 21.544 1.00 93.88 263 ALA A CA 1
ATOM 1969 C C . ALA A 1 263 ? -9.490 -1.553 22.795 1.00 93.88 263 ALA A C 1
ATOM 1971 O O . ALA A 1 263 ? -10.595 -2.025 23.070 1.00 93.88 263 ALA A O 1
ATOM 1972 N N . VAL A 1 264 ? -8.420 -1.741 23.561 1.00 93.00 264 VAL A N 1
ATOM 1973 C CA . VAL A 1 264 ? -8.461 -2.516 24.800 1.00 93.00 264 VAL A CA 1
ATOM 1974 C C . VAL A 1 264 ? -8.935 -1.629 25.945 1.00 93.00 264 VAL A C 1
ATOM 1976 O O . VAL A 1 264 ? -8.354 -0.574 26.197 1.00 93.00 264 VAL A O 1
ATOM 1979 N N . LEU A 1 265 ? -9.977 -2.073 26.644 1.00 93.25 265 LEU A N 1
ATOM 1980 C CA . LEU A 1 265 ? -10.531 -1.410 27.820 1.00 93.25 265 LEU A CA 1
ATOM 1981 C C . LEU A 1 265 ? -10.347 -2.268 29.070 1.00 93.25 265 LEU A C 1
ATOM 1983 O O . LEU A 1 265 ? -10.460 -3.494 29.032 1.00 93.25 265 LEU A O 1
ATOM 1987 N N . ASN A 1 266 ? -10.137 -1.603 30.203 1.00 93.62 266 ASN A N 1
ATOM 1988 C CA . ASN A 1 266 ? -10.213 -2.247 31.510 1.00 93.62 266 ASN A CA 1
ATOM 1989 C C . ASN A 1 266 ? -11.675 -2.379 31.959 1.00 93.62 266 ASN A C 1
ATOM 1991 O O . ASN A 1 266 ? -12.507 -1.540 31.614 1.00 93.62 266 ASN A O 1
ATOM 1995 N N . ILE A 1 267 ? -11.973 -3.369 32.810 1.00 92.56 267 ILE A N 1
ATOM 1996 C CA . ILE A 1 267 ? -13.321 -3.569 33.384 1.00 92.56 267 ILE A CA 1
ATOM 1997 C C . ILE A 1 267 ? -13.857 -2.277 34.014 1.00 92.56 267 ILE A C 1
ATOM 1999 O O . ILE A 1 267 ? -14.996 -1.892 33.779 1.00 92.56 267 ILE A O 1
ATOM 2003 N N . THR A 1 268 ? -13.021 -1.560 34.765 1.00 92.25 268 THR A N 1
ATOM 2004 C CA . THR A 1 268 ? -13.424 -0.309 35.419 1.00 92.25 268 THR A CA 1
ATOM 2005 C C . THR A 1 268 ? -13.808 0.782 34.424 1.00 92.25 268 THR A C 1
ATOM 2007 O O . THR A 1 268 ? -14.761 1.506 34.677 1.00 92.25 268 THR A O 1
ATOM 2010 N N . GLN A 1 269 ? -13.111 0.884 33.287 1.00 92.69 269 GLN A N 1
ATOM 2011 C CA . GLN A 1 269 ? -13.433 1.847 32.227 1.00 92.69 269 GLN A CA 1
ATOM 2012 C C . GLN A 1 269 ? -14.706 1.460 31.471 1.00 92.69 269 GLN A C 1
ATOM 2014 O O . GLN A 1 269 ? -15.439 2.338 31.029 1.00 92.69 269 GLN A O 1
ATOM 2019 N N . ALA A 1 270 ? -14.974 0.162 31.318 1.00 92.81 270 ALA A N 1
ATOM 2020 C CA . ALA A 1 270 ? -16.212 -0.317 30.714 1.00 92.81 270 ALA A CA 1
ATOM 2021 C C . ALA A 1 270 ? -17.426 -0.040 31.620 1.00 92.81 270 ALA A C 1
ATOM 2023 O O . ALA A 1 270 ? -18.459 0.414 31.132 1.00 92.81 270 ALA A O 1
ATOM 2024 N N . LEU A 1 271 ? -17.281 -0.248 32.936 1.00 92.19 271 LEU A N 1
ATOM 2025 C CA . LEU A 1 271 ? -18.336 -0.014 33.927 1.00 92.19 271 LEU A CA 1
ATOM 2026 C C . LEU A 1 271 ? -18.584 1.479 34.175 1.00 92.19 271 LEU A C 1
ATOM 2028 O O . LEU A 1 271 ? -19.699 1.950 33.987 1.00 92.19 271 LEU A O 1
ATOM 2032 N N . LEU A 1 272 ? -17.544 2.225 34.557 1.00 92.50 272 LEU A N 1
ATOM 2033 C CA . LEU A 1 272 ? -17.648 3.624 34.999 1.00 92.50 272 LEU A CA 1
ATOM 2034 C C . LEU A 1 272 ? -17.554 4.637 33.847 1.00 92.50 272 LEU A C 1
ATOM 2036 O O . LEU A 1 272 ? -17.700 5.840 34.058 1.00 92.50 272 LEU A O 1
ATOM 2040 N N . GLY A 1 273 ? -17.251 4.173 32.634 1.00 92.69 273 GLY A N 1
ATOM 2041 C CA . GLY A 1 273 ? -16.865 5.039 31.529 1.00 92.69 273 GLY A CA 1
ATOM 2042 C C . GLY A 1 273 ? -15.461 5.626 31.708 1.00 92.69 273 GLY A C 1
ATOM 2043 O O . GLY A 1 273 ? -14.698 5.280 32.614 1.00 92.69 273 GLY A O 1
ATOM 2044 N N . GLY A 1 274 ? -15.087 6.525 30.801 1.00 91.56 274 GLY A N 1
ATOM 2045 C CA . GLY A 1 274 ? -13.788 7.191 30.842 1.00 91.56 274 GLY A CA 1
ATOM 2046 C C . GLY A 1 274 ? -13.345 7.687 29.476 1.00 91.56 274 GLY A C 1
ATOM 2047 O O . GLY A 1 274 ? -14.163 7.995 28.610 1.00 91.56 274 GLY A O 1
ATOM 2048 N N . THR A 1 275 ? -12.034 7.765 29.275 1.00 93.06 275 THR A N 1
ATOM 2049 C CA . THR A 1 275 ? -11.428 8.112 27.988 1.00 93.06 275 THR A CA 1
ATOM 2050 C C . THR A 1 275 ? -10.366 7.088 27.606 1.00 93.06 275 THR A C 1
ATOM 2052 O O . THR A 1 275 ? -9.673 6.540 28.464 1.00 93.06 275 THR A O 1
ATOM 2055 N N . VAL A 1 276 ? -10.251 6.813 26.308 1.00 93.31 276 VAL A N 1
ATOM 2056 C CA . VAL A 1 276 ? -9.238 5.922 25.733 1.00 93.31 276 VAL A CA 1
ATOM 2057 C C . VAL A 1 276 ? -8.588 6.601 24.533 1.00 93.31 276 VAL A C 1
ATOM 2059 O O . VAL A 1 276 ? -9.259 7.277 23.753 1.00 93.31 276 VAL A O 1
ATOM 2062 N N . GLN A 1 277 ? -7.274 6.452 24.396 1.00 93.06 277 GLN A N 1
ATOM 2063 C CA . GLN A 1 277 ? -6.547 6.917 23.218 1.00 93.06 277 GLN A CA 1
ATOM 2064 C C . GLN A 1 277 ? -6.604 5.838 22.143 1.00 93.06 277 GLN A C 1
ATOM 2066 O O . GLN A 1 277 ? -6.255 4.685 22.396 1.00 93.06 277 GLN A O 1
ATOM 2071 N N . VAL A 1 278 ? -7.070 6.211 20.954 1.00 94.00 278 VAL A N 1
ATOM 2072 C CA . VAL A 1 278 ? -7.192 5.304 19.814 1.00 94.00 278 VAL A CA 1
ATOM 2073 C C . VAL A 1 278 ? -6.288 5.802 18.686 1.00 94.00 278 VAL A C 1
ATOM 2075 O O . VAL A 1 278 ? -6.382 6.975 18.306 1.00 94.00 278 VAL A O 1
ATOM 2078 N N . PRO A 1 279 ? -5.428 4.937 18.120 1.00 93.44 279 PRO A N 1
ATOM 2079 C CA . PRO A 1 279 ? -4.621 5.300 16.968 1.00 93.44 279 PRO A CA 1
ATOM 2080 C C . PRO A 1 279 ? -5.513 5.450 15.730 1.00 93.44 279 PRO A C 1
ATOM 2082 O O . PRO A 1 279 ? -6.362 4.607 15.439 1.00 93.44 279 PRO A O 1
ATOM 2085 N N . THR A 1 280 ? -5.310 6.528 14.982 1.00 92.56 280 THR A N 1
ATOM 2086 C CA . THR A 1 280 ? -5.936 6.789 13.678 1.00 92.56 280 THR A CA 1
ATOM 2087 C C . THR A 1 280 ? -4.849 6.958 12.616 1.00 92.56 280 THR A C 1
ATOM 2089 O O . THR A 1 280 ? -3.664 7.076 12.932 1.00 92.56 280 THR A O 1
ATOM 2092 N N . LEU A 1 281 ? -5.231 7.011 11.339 1.00 89.31 281 LEU A N 1
ATOM 2093 C CA . LEU A 1 281 ? -4.282 7.190 10.229 1.00 89.31 281 LEU A CA 1
ATOM 2094 C C . LEU A 1 281 ? -3.510 8.520 10.259 1.00 89.31 281 LEU A C 1
ATOM 2096 O O . LEU A 1 281 ? -2.438 8.630 9.663 1.00 89.31 281 LEU A O 1
ATOM 2100 N N . THR A 1 282 ? -4.080 9.544 10.898 1.00 85.06 282 THR A N 1
ATOM 2101 C CA . THR A 1 282 ? -3.536 10.911 10.949 1.00 85.06 282 THR A CA 1
ATOM 2102 C C . THR A 1 282 ? -2.902 11.265 12.294 1.00 85.06 282 THR A C 1
ATOM 2104 O O . THR A 1 282 ? -2.319 12.338 12.417 1.00 85.06 282 THR A O 1
ATOM 2107 N N . GLY A 1 283 ? -3.020 10.399 13.303 1.00 88.62 283 GLY A N 1
ATOM 2108 C CA . GLY A 1 283 ? -2.568 10.662 14.671 1.00 88.62 283 GLY A CA 1
ATOM 2109 C C . GLY A 1 283 ? -3.415 9.932 15.711 1.00 88.62 283 GLY A C 1
ATOM 2110 O O . GLY A 1 283 ? -4.233 9.082 15.371 1.00 88.62 283 GLY A O 1
ATOM 2111 N N . GLU A 1 284 ? -3.248 10.257 16.984 1.00 90.94 284 GLU A N 1
ATOM 2112 C CA . GLU A 1 284 ? -4.069 9.688 18.056 1.00 90.94 284 GLU A CA 1
ATOM 2113 C C . GLU A 1 284 ? -5.285 10.572 18.334 1.00 90.94 284 GLU A C 1
ATOM 2115 O O . GLU A 1 284 ? -5.196 11.799 18.309 1.00 90.94 284 GLU A O 1
ATOM 2120 N N . VAL A 1 285 ? -6.428 9.944 18.605 1.00 91.75 285 VAL A N 1
ATOM 2121 C CA . VAL A 1 285 ? -7.663 10.634 18.994 1.00 91.75 285 VAL A CA 1
ATOM 2122 C C . VAL A 1 285 ? -8.111 10.109 20.351 1.00 91.75 285 VAL A C 1
ATOM 2124 O O . VAL A 1 285 ? -8.086 8.904 20.608 1.00 91.75 285 VAL A O 1
ATOM 2127 N N . VAL A 1 286 ? -8.527 11.020 21.231 1.00 93.31 286 VAL A N 1
ATOM 2128 C CA . VAL A 1 286 ? -9.093 10.665 22.535 1.00 93.31 286 VAL A CA 1
ATOM 2129 C C . VAL A 1 286 ? -10.584 10.414 22.360 1.00 93.31 286 VAL A C 1
ATOM 2131 O O . VAL A 1 286 ? -11.347 11.317 22.024 1.00 93.31 286 VAL A O 1
ATOM 2134 N N . LEU A 1 287 ? -10.999 9.177 22.606 1.00 92.12 287 LEU A N 1
ATOM 2135 C CA . LEU A 1 287 ? -12.380 8.736 22.523 1.00 92.12 287 LEU A CA 1
ATOM 2136 C C . LEU A 1 287 ? -12.992 8.663 23.926 1.00 92.12 287 LEU A C 1
ATOM 2138 O O . LEU A 1 287 ? -12.409 8.066 24.834 1.00 92.12 287 LEU A O 1
ATOM 2142 N N . LYS A 1 288 ? -14.188 9.230 24.101 1.00 92.44 288 LYS A N 1
ATOM 2143 C CA . LYS A 1 288 ? -14.964 9.089 25.339 1.00 92.44 288 LYS A CA 1
ATOM 2144 C C . LYS A 1 288 ? -15.725 7.761 25.336 1.00 92.44 288 LYS A C 1
ATOM 2146 O O . LYS A 1 288 ? -16.512 7.489 24.433 1.00 92.44 288 LYS A O 1
ATOM 2151 N N . VAL A 1 289 ? -15.501 6.958 26.369 1.00 93.62 289 VAL A N 1
ATOM 2152 C CA . VAL A 1 289 ? -16.184 5.686 26.620 1.00 93.62 289 VAL A CA 1
ATOM 2153 C C . VAL A 1 289 ? -17.366 5.953 27.545 1.00 93.62 289 VAL A C 1
ATOM 2155 O O . VAL A 1 289 ? -17.215 6.631 28.565 1.00 93.62 289 VAL A O 1
ATOM 2158 N N . ARG A 1 290 ? -18.550 5.453 27.177 1.00 92.25 290 ARG A N 1
ATOM 2159 C CA . ARG A 1 290 ? -19.755 5.581 28.007 1.00 92.25 290 ARG A CA 1
ATOM 2160 C C . ARG A 1 290 ? -19.736 4.544 29.128 1.00 92.25 290 ARG A C 1
ATOM 2162 O O . ARG A 1 290 ? -19.164 3.468 28.971 1.00 92.25 290 ARG A O 1
ATOM 2169 N N . GLU A 1 291 ? -20.366 4.874 30.243 1.00 92.38 291 GLU A N 1
ATOM 2170 C CA . GLU A 1 291 ? -20.650 3.897 31.294 1.00 92.38 291 GLU A CA 1
ATOM 2171 C C . GLU A 1 291 ? -21.506 2.743 30.748 1.00 92.38 291 GLU A C 1
ATOM 2173 O O . GLU A 1 291 ? -22.314 2.934 29.834 1.00 92.38 291 GLU A O 1
ATOM 2178 N N . GLY A 1 292 ? -21.273 1.531 31.252 1.00 90.50 292 GLY A N 1
ATOM 2179 C CA . GLY A 1 292 ? -21.950 0.319 30.782 1.00 90.50 292 GLY A CA 1
ATOM 2180 C C . GLY A 1 292 ? -21.590 -0.121 29.354 1.00 90.50 292 GLY A C 1
ATOM 2181 O O . GLY A 1 292 ? -22.392 -0.799 28.707 1.00 90.50 292 GLY A O 1
ATOM 2182 N N . THR A 1 293 ? -20.410 0.253 28.839 1.00 92.44 293 THR A N 1
ATOM 2183 C CA . THR A 1 293 ? -19.956 -0.169 27.499 1.00 92.44 293 THR A CA 1
ATOM 2184 C C . THR A 1 293 ? -19.776 -1.686 27.452 1.00 92.44 293 THR A C 1
ATOM 2186 O O . THR A 1 293 ? -19.040 -2.261 28.253 1.00 92.44 293 THR A O 1
ATOM 2189 N N . GLN A 1 294 ? -20.421 -2.335 26.482 1.00 91.44 294 GLN A N 1
ATOM 2190 C CA . GLN A 1 294 ? -20.396 -3.791 26.346 1.00 91.44 294 GLN A CA 1
ATOM 2191 C C . GLN A 1 294 ? -19.161 -4.275 25.563 1.00 91.44 294 GLN A C 1
ATOM 2193 O O . GLN A 1 294 ? -18.719 -3.601 24.625 1.00 91.44 294 GLN A O 1
ATOM 2198 N N . PRO A 1 295 ? -18.606 -5.461 25.878 1.00 89.94 295 PRO A N 1
ATOM 2199 C CA . PRO A 1 295 ? -17.574 -6.086 25.054 1.00 89.94 295 PRO A CA 1
ATOM 2200 C C . PRO A 1 295 ? -18.058 -6.292 23.611 1.00 89.94 295 PRO A C 1
ATOM 2202 O O . PRO A 1 295 ? -19.174 -6.748 23.375 1.00 89.94 295 PRO A O 1
ATOM 2205 N N . GLY A 1 296 ? -17.224 -5.952 22.628 1.00 86.12 296 GLY A N 1
ATOM 2206 C CA . GLY A 1 296 ? -17.571 -6.033 21.205 1.00 86.12 296 GLY A CA 1
ATOM 2207 C C . GLY A 1 296 ? -18.440 -4.879 20.693 1.00 86.12 296 GLY A C 1
ATOM 2208 O O . GLY A 1 296 ? -18.703 -4.810 19.489 1.00 86.12 296 GLY A O 1
ATOM 2209 N N . GLN A 1 297 ? -18.850 -3.947 21.562 1.00 91.00 297 GLN A N 1
ATOM 2210 C CA . GLN A 1 297 ? -19.503 -2.712 21.142 1.00 91.00 297 GLN A CA 1
ATOM 2211 C C . GLN A 1 297 ? -18.570 -1.906 20.232 1.00 91.00 297 GLN A C 1
ATOM 2213 O O . GLN A 1 297 ? -17.356 -1.839 20.444 1.00 91.00 297 GLN A O 1
ATOM 2218 N N . LYS A 1 298 ? -19.158 -1.288 19.205 1.00 92.25 298 LYS A N 1
ATOM 2219 C CA . LYS A 1 298 ? -18.431 -0.557 18.167 1.00 92.25 298 LYS A CA 1
ATOM 2220 C C . LYS A 1 298 ? -18.775 0.921 18.223 1.00 92.25 298 LYS A C 1
ATOM 2222 O O . LYS A 1 298 ? -19.940 1.285 18.387 1.00 92.25 298 LYS A O 1
ATOM 2227 N N . VAL A 1 299 ? -17.774 1.770 18.031 1.00 93.50 299 VAL A N 1
ATOM 2228 C CA . VAL A 1 299 ? -17.959 3.213 17.841 1.00 93.50 299 VAL A CA 1
ATOM 2229 C C . VAL A 1 299 ? -17.399 3.613 16.488 1.00 93.50 299 VAL A C 1
ATOM 2231 O O . VAL A 1 299 ? -16.334 3.148 16.085 1.00 93.50 299 VAL A O 1
ATOM 2234 N N . VAL A 1 300 ? -18.140 4.462 15.777 1.00 95.12 300 VAL A N 1
ATOM 2235 C CA . VAL A 1 300 ? -17.775 4.916 14.436 1.00 95.12 300 VAL A CA 1
ATOM 2236 C C . VAL A 1 300 ? -17.222 6.331 14.513 1.00 95.12 300 VAL A C 1
ATOM 2238 O O . VAL A 1 300 ? -17.931 7.269 14.880 1.00 95.12 300 VAL A O 1
ATOM 2241 N N . LEU A 1 301 ? -15.962 6.479 14.123 1.00 93.56 301 LEU A N 1
ATOM 2242 C CA . LEU A 1 301 ? -15.314 7.756 13.866 1.00 93.56 301 LEU A CA 1
ATOM 2243 C C . LEU A 1 301 ? -15.503 8.104 12.389 1.00 93.56 301 LEU A C 1
ATOM 2245 O O . LEU A 1 301 ? -14.879 7.509 11.502 1.00 93.56 301 LEU A O 1
ATOM 2249 N N . LYS A 1 302 ? -16.404 9.051 12.124 1.00 93.06 302 LYS A N 1
ATOM 2250 C CA . LYS A 1 302 ? -16.752 9.449 10.757 1.00 93.06 302 LYS A CA 1
ATOM 2251 C C . LYS A 1 302 ? -15.583 10.158 10.075 1.00 93.06 302 LYS A C 1
ATOM 2253 O O . LYS A 1 302 ? -14.934 11.007 10.681 1.00 93.06 302 LYS A O 1
ATOM 2258 N N . GLY A 1 303 ? -15.315 9.809 8.817 1.00 90.75 303 GLY A N 1
ATOM 2259 C CA . GLY A 1 303 ? -14.295 10.472 7.994 1.00 90.75 303 GLY A CA 1
ATOM 2260 C C . GLY A 1 303 ? -12.839 10.229 8.416 1.00 90.75 303 GLY A C 1
ATOM 2261 O O . GLY A 1 303 ? -11.946 10.926 7.939 1.00 90.75 303 GLY A O 1
ATOM 2262 N N . LYS A 1 304 ? -12.579 9.268 9.314 1.00 91.75 304 LYS A N 1
ATOM 2263 C CA . LYS A 1 304 ? -11.223 8.878 9.757 1.00 91.75 304 LYS A CA 1
ATOM 2264 C C . LYS A 1 304 ? -10.704 7.592 9.083 1.00 91.75 304 LYS A C 1
ATOM 2266 O O . LYS A 1 304 ? -9.688 7.046 9.503 1.00 91.75 304 LYS A O 1
ATOM 2271 N N . GLY A 1 305 ? -11.395 7.103 8.053 1.00 91.19 305 GLY A N 1
ATOM 2272 C CA . GLY A 1 305 ? -11.002 5.949 7.240 1.00 91.19 305 GLY A CA 1
ATOM 2273 C C . GLY A 1 305 ? -10.113 6.313 6.045 1.00 91.19 305 GLY A C 1
ATOM 2274 O O . GLY A 1 305 ? -9.469 7.362 6.009 1.00 91.19 305 GLY A O 1
ATOM 2275 N N . ILE A 1 306 ? -10.068 5.433 5.045 1.00 91.56 306 ILE A N 1
ATOM 2276 C CA . ILE A 1 306 ? -9.243 5.598 3.841 1.00 91.56 306 ILE A CA 1
ATOM 2277 C C . ILE A 1 306 ? -10.023 6.396 2.803 1.00 91.56 306 ILE A C 1
ATOM 2279 O O . ILE A 1 306 ? -11.229 6.220 2.638 1.00 91.56 306 ILE A O 1
ATOM 2283 N N . LYS A 1 307 ? -9.326 7.264 2.069 1.00 87.81 307 LYS A N 1
ATOM 2284 C CA . LYS A 1 307 ? -9.889 7.927 0.895 1.00 87.81 307 LYS A CA 1
ATOM 2285 C C . LYS A 1 307 ? -9.755 7.013 -0.329 1.00 87.81 307 LYS A C 1
ATOM 2287 O O . LYS A 1 307 ? -8.625 6.773 -0.760 1.00 87.81 307 LYS A O 1
ATOM 2292 N N . PRO A 1 308 ? -10.855 6.512 -0.915 1.00 84.12 308 PRO A N 1
ATOM 2293 C CA . PRO A 1 308 ? -10.776 5.713 -2.126 1.00 84.12 308 PRO A CA 1
ATOM 2294 C C . PRO A 1 308 ? -10.482 6.609 -3.334 1.00 84.12 308 PRO A C 1
ATOM 2296 O O . PRO A 1 308 ? -10.881 7.772 -3.390 1.00 84.12 308 PRO A O 1
ATOM 2299 N N . ARG A 1 309 ? -9.826 6.048 -4.354 1.00 80.50 309 ARG A N 1
ATOM 2300 C CA . ARG A 1 309 ? -9.374 6.791 -5.546 1.00 80.50 309 ARG A CA 1
ATOM 2301 C C . ARG A 1 309 ? -10.499 7.509 -6.306 1.00 80.50 309 ARG A C 1
ATOM 2303 O O . ARG A 1 309 ? -10.254 8.551 -6.907 1.00 80.50 309 ARG A O 1
ATOM 2310 N N . ASN A 1 310 ? -11.708 6.950 -6.285 1.00 82.38 310 ASN A N 1
ATOM 2311 C CA . ASN A 1 310 ? -12.858 7.443 -7.049 1.00 82.38 310 ASN A CA 1
ATOM 2312 C C . ASN A 1 310 ? -13.823 8.321 -6.229 1.00 82.38 310 ASN A C 1
ATOM 2314 O O . ASN A 1 310 ? -14.842 8.740 -6.771 1.00 82.38 310 ASN A O 1
ATOM 2318 N N . SER A 1 311 ? -13.534 8.594 -4.950 1.00 83.25 311 SER A N 1
ATOM 2319 C CA . SER A 1 311 ? -14.371 9.449 -4.098 1.00 83.25 311 SER A CA 1
ATOM 2320 C C . SER A 1 311 ? -13.589 10.645 -3.573 1.00 83.25 311 SER A C 1
ATOM 2322 O O . SER A 1 311 ? -12.365 10.610 -3.426 1.00 83.25 311 SER A O 1
ATOM 2324 N N . HIS A 1 312 ? -14.309 11.718 -3.257 1.00 84.31 312 HIS A N 1
ATOM 2325 C CA . HIS A 1 312 ? -13.732 12.818 -2.499 1.00 84.31 312 HIS A CA 1
ATOM 2326 C C . HIS A 1 312 ? -13.770 12.567 -0.987 1.00 84.31 312 HIS A C 1
ATOM 2328 O O . HIS A 1 312 ? -12.890 13.064 -0.276 1.00 84.31 312 HIS A O 1
ATOM 2334 N N . ASP A 1 313 ? -14.733 11.759 -0.544 1.00 88.62 313 ASP A N 1
ATOM 2335 C CA . ASP A 1 313 ? -15.025 11.498 0.858 1.00 88.62 313 ASP A CA 1
ATOM 2336 C C . ASP A 1 313 ? -14.118 10.414 1.438 1.00 88.62 313 ASP A C 1
ATOM 2338 O O . ASP A 1 313 ? -13.713 9.471 0.754 1.00 88.62 313 ASP A O 1
ATOM 2342 N N . TYR A 1 314 ? -13.808 10.563 2.721 1.00 91.00 314 TYR A N 1
ATOM 2343 C CA . TYR A 1 314 ? -13.088 9.562 3.496 1.00 91.00 314 TYR A CA 1
ATOM 2344 C C . TYR A 1 314 ? -14.059 8.492 3.993 1.00 91.00 314 TYR A C 1
ATOM 2346 O O . TYR A 1 314 ? -15.197 8.801 4.353 1.00 91.00 314 TYR A O 1
ATOM 2354 N N . GLY A 1 315 ? -13.588 7.247 4.066 1.00 92.06 315 GLY A N 1
ATOM 2355 C CA . GLY A 1 315 ? -14.279 6.200 4.809 1.00 92.06 315 GLY A CA 1
ATOM 2356 C C . GLY A 1 315 ? -14.314 6.484 6.313 1.00 92.06 315 GLY A C 1
ATOM 2357 O O . GLY A 1 315 ? -13.864 7.525 6.806 1.00 92.06 315 GLY A O 1
ATOM 2358 N N . ASN A 1 316 ? -14.816 5.521 7.068 1.00 94.69 316 ASN A N 1
ATOM 2359 C CA . ASN A 1 316 ? -14.954 5.601 8.514 1.00 94.69 316 ASN A CA 1
ATOM 2360 C C . ASN A 1 316 ? -13.930 4.712 9.223 1.00 94.69 316 ASN A C 1
ATOM 2362 O O . ASN A 1 316 ? -13.426 3.734 8.671 1.00 94.69 316 ASN A O 1
ATOM 2366 N N . GLN A 1 317 ? -13.644 5.044 10.479 1.00 95.56 317 GLN A N 1
ATOM 2367 C CA . GLN A 1 317 ? -12.884 4.174 11.366 1.00 95.56 317 GLN A CA 1
ATOM 2368 C C . GLN A 1 317 ? -13.816 3.589 12.430 1.00 95.56 317 GLN A C 1
ATOM 2370 O O . GLN A 1 317 ? -14.444 4.317 13.196 1.00 95.56 317 GLN A O 1
ATOM 2375 N N . TYR A 1 318 ? -13.891 2.268 12.486 1.00 95.75 318 TYR A N 1
ATOM 2376 C CA . TYR A 1 318 ? -14.599 1.509 13.501 1.00 95.75 318 TYR A CA 1
ATOM 2377 C C . TYR A 1 318 ? -13.638 1.130 14.617 1.00 95.75 318 TYR A C 1
ATOM 2379 O O . TYR A 1 318 ? -12.631 0.455 14.399 1.00 95.75 318 TYR A O 1
ATOM 2387 N N . VAL A 1 319 ? -13.988 1.532 15.827 1.00 95.81 319 VAL A N 1
ATOM 2388 C CA . VAL A 1 319 ? -13.286 1.148 17.044 1.00 95.81 319 VAL A CA 1
ATOM 2389 C C . VAL A 1 319 ? -14.087 0.039 17.704 1.00 95.81 319 VAL A C 1
ATOM 2391 O O . VAL A 1 319 ? -15.229 0.266 18.101 1.00 95.81 319 VAL A O 1
ATOM 2394 N N . HIS A 1 320 ? -13.512 -1.158 17.795 1.00 94.50 320 HIS A N 1
ATOM 2395 C CA . HIS A 1 320 ? -14.098 -2.278 18.528 1.00 94.50 320 HIS A CA 1
ATOM 2396 C C . HIS A 1 320 ? -13.544 -2.280 19.944 1.00 94.50 320 HIS A C 1
ATOM 2398 O O . HIS A 1 320 ? -12.328 -2.332 20.135 1.00 94.50 320 HIS A O 1
ATOM 2404 N N . PHE A 1 321 ? -14.421 -2.233 20.939 1.00 94.56 321 PHE A N 1
ATOM 2405 C CA . PHE A 1 321 ? -13.994 -2.306 22.328 1.00 94.56 321 PHE A CA 1
ATOM 2406 C C . PHE A 1 321 ? -13.819 -3.752 22.772 1.00 94.56 321 PHE A C 1
ATOM 2408 O O . PHE A 1 321 ? -14.772 -4.533 22.774 1.00 94.56 321 PHE A O 1
ATOM 2415 N N . ASN A 1 322 ? -12.608 -4.099 23.197 1.00 93.69 322 ASN A N 1
ATOM 2416 C CA . ASN A 1 322 ? -12.313 -5.385 23.809 1.00 93.69 322 ASN A CA 1
ATOM 2417 C C . ASN A 1 322 ? -12.014 -5.189 25.297 1.00 93.69 322 ASN A C 1
ATOM 2419 O O . ASN A 1 322 ? -11.022 -4.552 25.653 1.00 93.69 322 ASN A O 1
ATOM 2423 N N . VAL A 1 323 ? -12.870 -5.723 26.167 1.00 93.38 323 VAL A N 1
ATOM 2424 C CA . VAL A 1 323 ? -12.695 -5.603 27.618 1.00 93.38 323 VAL A CA 1
ATOM 2425 C C . VAL A 1 323 ? -11.784 -6.726 28.103 1.00 93.38 323 VAL A C 1
ATOM 2427 O O . VAL A 1 323 ? -12.115 -7.904 27.976 1.00 93.38 323 VAL A O 1
ATOM 2430 N N . VAL A 1 324 ? -10.633 -6.368 28.668 1.00 92.12 324 VAL A N 1
ATOM 2431 C CA . VAL A 1 324 ? -9.681 -7.336 29.222 1.00 92.12 324 VAL A CA 1
ATOM 2432 C C . VAL A 1 324 ? -9.962 -7.550 30.703 1.00 92.12 324 VAL A C 1
ATOM 2434 O O . VAL A 1 324 ? -9.944 -6.616 31.507 1.00 92.12 324 VAL A O 1
ATOM 2437 N N . ILE A 1 325 ? -10.190 -8.813 31.061 1.00 91.19 325 ILE A N 1
ATOM 2438 C CA . ILE A 1 325 ? -10.366 -9.252 32.445 1.00 91.19 325 ILE A CA 1
ATOM 2439 C C . ILE A 1 325 ? -8.991 -9.637 33.012 1.00 91.19 325 ILE A C 1
ATOM 2441 O O . ILE A 1 325 ? -8.322 -10.504 32.442 1.00 91.19 325 ILE A O 1
ATOM 2445 N N . PRO A 1 326 ? -8.532 -9.014 34.114 1.00 90.31 326 PRO A N 1
ATOM 2446 C CA . PRO A 1 326 ? -7.252 -9.355 34.719 1.00 90.31 326 PRO A CA 1
ATOM 2447 C C . PRO A 1 326 ? -7.289 -10.774 35.299 1.00 90.31 326 PRO A C 1
ATOM 2449 O O . PRO A 1 326 ? -8.209 -11.141 36.025 1.00 90.31 326 PRO A O 1
ATOM 2452 N N . THR A 1 327 ? -6.258 -11.569 35.014 1.00 92.38 327 THR A N 1
ATOM 2453 C CA . THR A 1 327 ? -6.148 -12.959 35.492 1.00 92.38 327 THR A CA 1
ATOM 2454 C C . THR A 1 327 ? -5.651 -13.062 36.931 1.00 92.38 327 THR A C 1
ATOM 2456 O O . THR A 1 327 ? -5.978 -14.015 37.634 1.00 92.38 327 THR A O 1
ATOM 2459 N N . ASN A 1 328 ? -4.876 -12.074 37.383 1.00 91.69 328 ASN A N 1
ATOM 2460 C CA . ASN A 1 328 ? -4.307 -12.028 38.723 1.00 91.69 328 ASN A CA 1
ATOM 2461 C C . ASN A 1 328 ? -4.848 -10.816 39.475 1.00 91.69 328 ASN A C 1
ATOM 2463 O O . ASN A 1 328 ? -4.690 -9.677 39.036 1.00 91.69 328 ASN A O 1
ATOM 2467 N N . LEU A 1 329 ? -5.453 -11.078 40.631 1.00 91.62 329 LEU A N 1
ATOM 2468 C CA . LEU A 1 329 ? -6.017 -10.063 41.511 1.00 91.62 329 LEU A CA 1
ATOM 2469 C C . LEU A 1 329 ? -5.293 -10.087 42.853 1.00 91.62 329 LEU A C 1
ATOM 2471 O O . LEU A 1 329 ? -5.056 -11.148 43.433 1.00 91.62 329 LEU A O 1
ATOM 2475 N N . THR A 1 330 ? -4.971 -8.906 43.369 1.00 95.81 330 THR A N 1
ATOM 2476 C CA . THR A 1 330 ? -4.506 -8.757 44.753 1.00 95.81 330 THR A CA 1
ATOM 2477 C C . THR A 1 330 ? -5.634 -9.087 45.733 1.00 95.81 330 THR A C 1
ATOM 2479 O O . THR A 1 330 ? -6.814 -8.974 45.396 1.00 95.81 330 THR A O 1
ATOM 2482 N N . GLN A 1 331 ? -5.293 -9.434 46.979 1.00 95.62 331 GLN A N 1
ATOM 2483 C CA . GLN A 1 331 ? -6.297 -9.742 48.006 1.00 95.62 331 GLN A CA 1
ATOM 2484 C C . GLN A 1 331 ? -7.291 -8.590 48.204 1.00 95.62 331 GLN A C 1
ATOM 2486 O O . GLN A 1 331 ? -8.491 -8.823 48.307 1.00 95.62 331 GLN A O 1
ATOM 2491 N N . ARG A 1 332 ? -6.811 -7.339 48.164 1.00 94.94 332 ARG A N 1
ATOM 2492 C CA . ARG A 1 332 ? -7.671 -6.151 48.242 1.00 94.94 332 ARG A CA 1
ATOM 2493 C C . ARG A 1 332 ? -8.620 -6.031 47.050 1.00 94.94 332 ARG A C 1
ATOM 2495 O O . ARG A 1 332 ? -9.793 -5.758 47.255 1.00 94.94 332 ARG A O 1
ATOM 2502 N N . GLN A 1 333 ? -8.138 -6.239 45.825 1.00 92.19 333 GLN A N 1
ATOM 2503 C CA . GLN A 1 333 ? -8.993 -6.186 44.633 1.00 92.19 333 GLN A CA 1
ATOM 2504 C C . GLN A 1 333 ? -10.051 -7.290 44.639 1.00 92.19 333 GLN A C 1
ATOM 2506 O O . GLN A 1 333 ? -11.190 -7.029 44.274 1.00 92.19 333 GLN A O 1
ATOM 2511 N N . ARG A 1 334 ? -9.695 -8.501 45.088 1.00 93.31 334 ARG A N 1
ATOM 2512 C CA . ARG A 1 334 ? -10.658 -9.597 45.235 1.00 93.31 334 ARG A CA 1
ATOM 2513 C C . ARG A 1 334 ? -11.766 -9.240 46.226 1.00 93.31 334 ARG A C 1
ATOM 2515 O O . ARG A 1 334 ? -12.924 -9.381 45.866 1.00 93.31 334 ARG A O 1
ATOM 2522 N N . MET A 1 335 ? -11.418 -8.727 47.411 1.00 94.75 335 MET A N 1
ATOM 2523 C CA . MET A 1 335 ? -12.419 -8.304 48.403 1.00 94.75 335 MET A CA 1
ATOM 2524 C C . MET A 1 335 ? -13.392 -7.263 47.828 1.00 94.75 335 MET A C 1
ATOM 2526 O O . MET A 1 335 ? -14.594 -7.404 47.998 1.00 94.75 335 MET A O 1
ATOM 2530 N N . LEU A 1 336 ? -12.890 -6.272 47.081 1.00 94.38 336 LEU A N 1
ATOM 2531 C CA . LEU A 1 336 ? -13.735 -5.249 46.450 1.00 94.38 336 LEU A CA 1
ATOM 2532 C C . LEU A 1 336 ? -14.684 -5.824 45.386 1.00 94.38 336 LEU A C 1
ATOM 2534 O O . LEU A 1 336 ? -15.826 -5.391 45.285 1.00 94.38 336 LEU A O 1
ATOM 2538 N N . ILE A 1 337 ? -14.223 -6.793 44.593 1.00 92.19 337 ILE A N 1
ATOM 2539 C CA . ILE A 1 337 ? -15.063 -7.451 43.581 1.00 92.19 337 ILE A CA 1
ATOM 2540 C C . ILE A 1 337 ? -16.106 -8.361 44.248 1.00 92.19 337 ILE A C 1
ATOM 2542 O O . ILE A 1 337 ? -17.237 -8.428 43.783 1.00 92.19 337 ILE A O 1
ATOM 2546 N N . GLU A 1 338 ? -15.759 -9.032 45.350 1.00 93.06 338 GLU A N 1
ATOM 2547 C CA . GLU A 1 338 ? -16.709 -9.827 46.141 1.00 93.06 338 GLU A CA 1
ATOM 2548 C C . GLU A 1 338 ? -17.780 -8.957 46.812 1.00 93.06 338 GLU A C 1
ATOM 2550 O O . GLU A 1 338 ? -18.934 -9.369 46.896 1.00 93.06 338 GLU A O 1
ATOM 2555 N N . GLU A 1 339 ? -17.422 -7.763 47.291 1.00 94.50 339 GLU A N 1
ATOM 2556 C CA . GLU A 1 339 ? -18.388 -6.777 47.792 1.00 94.50 339 GLU A CA 1
ATOM 2557 C C . GLU A 1 339 ? -19.305 -6.281 46.670 1.00 94.50 339 GLU A C 1
ATOM 2559 O O . GLU A 1 339 ? -20.521 -6.299 46.836 1.00 94.50 339 GLU A O 1
ATOM 2564 N N . PHE A 1 340 ? -18.743 -5.936 45.509 1.00 92.12 340 PHE A N 1
ATOM 2565 C CA . PHE A 1 340 ? -19.518 -5.527 44.336 1.00 92.12 340 PHE A CA 1
ATOM 2566 C C . PHE A 1 340 ? -20.515 -6.609 43.888 1.00 92.12 340 PHE A C 1
ATOM 2568 O O . PHE A 1 340 ? -21.686 -6.315 43.674 1.00 92.12 340 PHE A O 1
ATOM 2575 N N . ALA A 1 341 ? -20.090 -7.876 43.851 1.00 91.75 341 ALA A N 1
ATOM 2576 C CA . ALA A 1 341 ? -20.951 -8.997 43.474 1.00 91.75 341 ALA A CA 1
ATOM 2577 C C . ALA A 1 341 ? -22.132 -9.222 44.441 1.00 91.75 341 ALA A C 1
ATOM 2579 O O . ALA A 1 341 ? -23.182 -9.711 44.026 1.00 91.75 341 ALA A O 1
ATOM 2580 N N . LYS A 1 342 ? -21.983 -8.886 45.732 1.00 93.06 342 LYS A N 1
ATOM 2581 C CA . LYS A 1 342 ? -23.089 -8.966 46.705 1.00 93.06 342 LYS A CA 1
ATOM 2582 C C . LYS A 1 342 ? -24.140 -7.887 46.460 1.00 93.06 342 LYS A C 1
ATOM 2584 O O . LYS A 1 342 ? -25.326 -8.166 46.607 1.00 93.06 342 LYS A O 1
ATOM 2589 N N . GLU A 1 343 ? -23.708 -6.678 46.108 1.00 90.69 343 GLU A N 1
ATOM 2590 C CA . GLU A 1 343 ? -24.620 -5.579 45.781 1.00 90.69 343 GLU A CA 1
ATOM 2591 C C . GLU A 1 343 ? -25.415 -5.894 44.504 1.00 90.69 343 GLU A C 1
ATOM 2593 O O . GLU A 1 343 ? -26.639 -5.782 44.537 1.00 90.69 343 GLU A O 1
ATOM 2598 N N . GLU A 1 344 ? -24.766 -6.406 43.444 1.00 87.56 344 GLU A N 1
ATOM 2599 C CA . GLU A 1 344 ? -25.443 -6.827 42.197 1.00 87.56 344 GLU A CA 1
ATOM 2600 C C . GLU A 1 344 ? -26.557 -7.857 42.459 1.00 87.56 344 GLU A C 1
ATOM 2602 O O . GLU A 1 344 ? -27.695 -7.671 42.030 1.00 87.56 344 GLU A O 1
ATOM 2607 N N . GLN A 1 345 ? -26.278 -8.905 43.246 1.00 81.69 345 GLN A N 1
ATOM 2608 C CA . GLN A 1 345 ? -27.284 -9.923 43.590 1.00 81.69 345 GLN A CA 1
ATOM 2609 C C . GLN A 1 345 ? -28.484 -9.338 44.346 1.00 81.69 345 GLN A C 1
ATOM 2611 O O . GLN A 1 345 ? -29.621 -9.768 44.153 1.00 81.69 345 GLN A O 1
ATOM 2616 N N . SER A 1 346 ? -28.247 -8.338 45.199 1.00 78.31 346 SER A N 1
ATOM 2617 C CA . SER A 1 346 ? -29.317 -7.678 45.950 1.00 78.31 346 SER A CA 1
ATOM 2618 C C . SER A 1 346 ? -30.230 -6.817 45.065 1.00 78.31 346 SER A C 1
ATOM 2620 O O . SER A 1 346 ? -31.397 -6.599 45.407 1.00 78.31 346 SER A O 1
ATOM 2622 N N . GLU A 1 347 ? -29.716 -6.308 43.943 1.00 73.44 347 GLU A N 1
ATOM 2623 C CA . GLU A 1 347 ? -30.492 -5.558 42.954 1.00 73.44 347 GLU A CA 1
ATOM 2624 C C . GLU A 1 347 ? -31.342 -6.496 42.090 1.00 73.44 347 GLU A C 1
ATOM 2626 O O . GLU A 1 347 ? -32.524 -6.214 41.870 1.00 73.44 347 GLU A O 1
ATOM 2631 N N . ASP A 1 348 ? -30.798 -7.649 41.698 1.00 72.69 348 ASP A N 1
ATOM 2632 C CA . ASP A 1 348 ? -31.517 -8.667 40.925 1.00 72.69 348 ASP A CA 1
ATOM 2633 C C . ASP A 1 348 ? -32.731 -9.230 41.687 1.00 72.69 348 ASP A C 1
ATOM 2635 O O . ASP A 1 348 ? -33.829 -9.348 41.131 1.00 72.69 348 ASP A O 1
ATOM 2639 N N . GLU A 1 349 ? -32.585 -9.513 42.988 1.00 70.69 349 GLU A N 1
ATOM 2640 C CA . GLU A 1 349 ? -33.688 -9.981 43.843 1.00 70.69 349 GLU A CA 1
ATOM 2641 C C . GLU A 1 349 ? -34.804 -8.931 43.988 1.00 70.69 349 GLU A C 1
ATOM 2643 O O . GLU A 1 349 ? -35.993 -9.269 43.999 1.00 70.69 349 GLU A O 1
ATOM 2648 N N . LYS A 1 350 ? -34.449 -7.640 44.040 1.00 66.50 350 LYS A N 1
ATOM 2649 C CA . LYS A 1 350 ? -35.423 -6.534 44.061 1.00 66.50 350 LYS A CA 1
ATOM 2650 C C . LYS A 1 350 ? -36.128 -6.364 42.714 1.00 66.50 350 LYS A C 1
ATOM 2652 O O . LYS A 1 350 ? -37.326 -6.083 42.697 1.00 66.50 350 LYS A O 1
ATOM 2657 N N . GLY A 1 351 ? -35.420 -6.551 41.600 1.00 61.78 351 GLY A N 1
ATOM 2658 C CA . GLY A 1 351 ? -35.995 -6.508 40.252 1.00 61.78 351 GLY A CA 1
ATOM 2659 C C . GLY A 1 351 ? -36.987 -7.648 39.988 1.00 61.78 351 GLY A C 1
ATOM 2660 O O . GLY A 1 351 ? -38.058 -7.425 39.415 1.00 61.78 351 GLY A O 1
ATOM 2661 N N . ALA A 1 352 ? -36.685 -8.854 40.476 1.00 61.81 352 ALA A N 1
ATOM 2662 C CA . ALA A 1 352 ? -37.576 -10.011 40.388 1.00 61.81 352 ALA A CA 1
ATOM 2663 C C . ALA A 1 352 ? -38.851 -9.846 41.239 1.00 61.81 352 ALA A C 1
ATOM 2665 O O . ALA A 1 352 ? -39.930 -10.251 40.814 1.00 61.81 352 ALA A O 1
ATOM 2666 N N . ALA A 1 353 ? -38.758 -9.202 42.407 1.00 60.16 353 ALA A N 1
ATOM 2667 C CA . ALA A 1 353 ? -39.913 -8.930 43.267 1.00 60.16 353 ALA A CA 1
ATOM 2668 C C . ALA A 1 353 ? -40.840 -7.811 42.744 1.00 60.16 353 ALA A C 1
ATOM 2670 O O . ALA A 1 353 ? -41.992 -7.738 43.161 1.00 60.16 353 ALA A O 1
ATOM 2671 N N . ALA A 1 354 ? -40.356 -6.937 41.855 1.00 58.53 354 ALA A N 1
ATOM 2672 C CA . ALA A 1 354 ? -41.131 -5.828 41.286 1.00 58.53 354 ALA A CA 1
ATOM 2673 C C . ALA A 1 354 ? -41.845 -6.170 39.960 1.00 58.53 354 ALA A C 1
ATOM 2675 O O . ALA A 1 354 ? -42.627 -5.360 39.462 1.00 58.53 354 ALA A O 1
ATOM 2676 N N . SER A 1 355 ? -41.555 -7.332 39.368 1.00 57.03 355 SER A N 1
ATOM 2677 C CA . SER A 1 355 ? -42.074 -7.763 38.060 1.00 57.03 355 SER A CA 1
ATOM 2678 C C . SER A 1 355 ? -43.078 -8.927 38.125 1.00 57.03 355 SER A C 1
A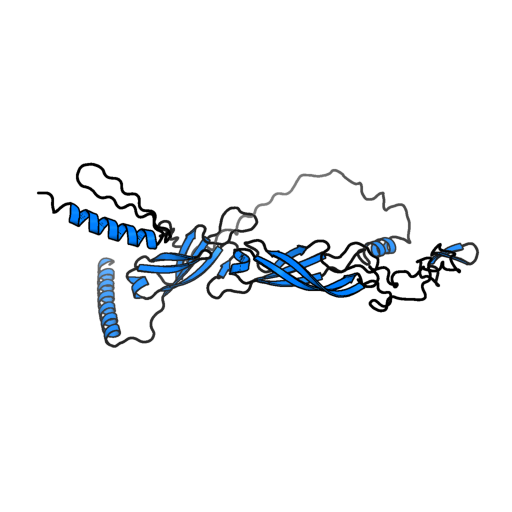TOM 2680 O O . SER A 1 355 ? -43.572 -9.348 37.077 1.00 57.03 355 SER A O 1
ATOM 2682 N N . GLY A 1 356 ? -43.408 -9.413 39.327 1.00 46.84 356 GLY A N 1
ATOM 2683 C CA . GLY A 1 356 ? -44.505 -10.354 39.605 1.00 46.84 356 GLY A CA 1
ATOM 2684 C C . GLY A 1 356 ? -45.622 -9.687 40.392 1.00 46.84 356 GLY A C 1
ATOM 2685 O O . GLY A 1 356 ? -46.783 -10.118 40.212 1.00 46.84 356 GLY A O 1
#

Foldseek 3Di:
DPVVVVVVVVVVVVVVVVCVVVVFDFDDDDDPDDDDDGDRPDDDDLPQPPDWDQDPDDPPDPDDDPDDDDDDDDDDDDDDDDDDPPVPPPDDDDPDVVVVCVVVPDDFAADEAEAEDEDEPLCQAAWDKDKDKDKAKDFDPQCSLQQFGPPDDWAFPPQCRQQQWDWDDDDPDTDIDGDPQPRSRRTHDPGGDPQCNSQRIDIDMDIDIDTNDHPDDQQDKDKAAQRHHGDSVRTGYHIYIYTYHYDDDPAWDDDRLEIEGEFEDEPCCLACWDWGWHAFSVGIHIDTGDHNHDQQRKMKAAQRTGDHPPDPTGHIYIYGYHYDDDPDDDPVRVVVVVVVVVVVVVVVVVVVVVPD

Mean predicted aligned error: 17.86 Å

Organism: Acorus calamus (NCBI:txid4465)

Radius of gyration: 39.17 Å; Cα contacts (8 Å, |Δi|>4): 542; chains: 1; bounding box: 77×80×113 Å

Solvent-accessible surface area (backbone atoms only — not comparable to full-atom values): 21732 Å² total; per-residue (Å²): 144,70,70,73,62,58,59,58,53,54,54,52,52,54,54,50,54,54,41,48,74,72,72,52,87,83,84,87,82,90,71,90,77,90,80,90,83,83,86,77,86,75,84,76,80,78,62,70,70,84,83,56,61,74,63,86,76,68,96,81,83,86,86,88,90,83,87,84,86,82,90,86,82,85,88,86,82,89,84,88,84,89,85,82,69,81,88,77,72,81,77,84,93,81,50,73,69,56,54,54,44,63,76,66,56,69,76,86,41,14,51,69,39,77,45,76,45,81,37,50,49,67,43,28,49,69,28,44,79,46,77,47,73,46,80,37,40,32,64,24,77,81,34,73,37,70,18,29,44,79,91,68,79,70,41,69,25,81,86,40,71,44,66,11,42,38,78,51,73,65,83,94,48,74,46,82,39,66,20,87,88,40,74,42,68,12,38,41,73,93,62,59,19,86,85,36,69,46,52,11,34,35,82,44,78,46,75,43,83,44,79,45,61,42,32,57,57,71,66,42,69,50,76,40,80,59,61,30,11,43,29,55,86,69,48,54,45,8,34,26,37,37,31,33,40,57,44,87,51,95,65,55,45,77,57,92,38,28,31,37,34,77,44,80,36,48,58,65,38,26,53,71,16,50,74,46,81,42,85,49,90,90,47,76,39,57,42,79,44,54,58,68,50,53,74,69,43,52,42,43,41,75,58,53,27,38,43,40,83,90,50,93,59,46,22,33,24,37,39,32,33,42,62,52,78,80,91,78,73,54,73,68,57,47,52,53,52,55,52,50,53,52,54,53,55,56,51,52,57,53,54,58,69,75,75,113

InterPro domains:
  IPR001305 Heat shock protein DnaJ, cysteine-rich domain [PF00684] (140-199)
  IPR001305 Heat shock protein DnaJ, cysteine-rich domain [PS51188] (127-205)
  IPR001305 Heat shock protein DnaJ, cysteine-rich domain [cd10719] (140-200)
  IPR002939 Chaperone DnaJ, C-terminal [PF01556] (113-326)
  IPR008971 HSP40/DnaJ peptide-binding [SSF49493] (112-247)
  IPR008971 HSP40/DnaJ peptide-binding [SSF49493] (251-337)
  IPR036410 Heat shock protein DnaJ, cysteine-rich domain superfamily [SSF57938] (127-203)

Nearest PDB structures (foldseek):
  6jzb-assembly1_A  TM=9.014E-01  e=1.887E-27  Streptococcus pneumoniae
  3lz8-assembly1_A  TM=8.384E-01  e=3.655E-16  Klebsiella pneumoniae subsp. pneumoniae MGH 78578
  2q2g-assembly1_A  TM=8.004E-01  e=2.339E-15  Cryptosporidium parvum Iowa II
  4j80-assembly2_D  TM=7.489E-01  e=2.339E-15  Thermus thermophilus HB8
  2q2g-assembly1_B  TM=8.294E-01  e=2.741E-12  Cryptosporidium parvum Iowa II